Protein 6W2W (pdb70)

Sequence (224 aa):
SEEVNERVKQLAEKAKEATDKEEVIEIVKELAELAKQSTDPNVVAEIVYQLAEVAEHSTDPELIKEILQEALRLAEEQGDEELAEAARLALKAARLLEEARQLLSKDPENEAAKECLKAVRAALEAALLALLLLAKHPGSQAAQDAVQLATAALRAVEAACQLAKQYPNSDIAKKCIKAASEAAEEASKAAEEAQRHPDSQKARDEIKEASQKAEEVKERCERA

Foldseek 3Di:
DVVLVVVLVVLLVVLVVDDDLVSNLVSLVVLLVSCVVDLPLLSLLSSLLSLLVSLLSDDDLVSSLSSLVSSLVSCVVNVPPQLNLLSVLLSVLSVVLVVLVVLCVVPVVFVLSVLLNLLSVLLSLLSSLLSNQCSVPVPFPLSSLSNVLSVLLVLLSVLLVVCSNVPGPDPLSSVLSVLSSVLSNQSSVLSNCCSVPVPDVVSVVSSVVSNVSSNVSSVSSVVD

Structure (mmCIF, N/CA/C/O backbone):
data_6W2W
#
_entry.id   6W2W
#
_cell.length_a   49.091
_cell.length_b   49.675
_cell.length_c   92.034
_cell.angle_alpha   90.000
_cell.angle_beta   90.000
_cell.angle_gamma   90.000
#
_symmetry.space_group_name_H-M   'P 21 21 21'
#
loop_
_entity.id
_entity.type
_entity.pdbx_description
1 polymer 'Junction 24 DHR14-DHR18'
2 water water
#
loop_
_atom_site.group_PDB
_atom_site.id
_atom_site.type_symbol
_atom_site.label_atom_id
_atom_site.label_alt_id
_atom_site.label_comp_id
_atom_site.label_asym_id
_atom_site.label_entity_id
_atom_site.label_seq_id
_atom_site.pdbx_PDB_ins_code
_atom_site.Cartn_x
_atom_site.Cartn_y
_atom_site.Cartn_z
_atom_site.occupancy
_atom_site.B_iso_or_equiv
_atom_site.auth_seq_id
_atom_site.auth_comp_id
_atom_site.auth_asym_id
_atom_site.auth_atom_id
_atom_site.pdbx_PDB_model_num
ATOM 1 N N . SER A 1 4 ? -25.704 -33.421 4.018 1.00 96.39 4 SER A N 1
ATOM 2 C CA . SER A 1 4 ? -26.105 -32.039 4.258 1.00 96.93 4 SER A CA 1
ATOM 3 C C . SER A 1 4 ? -25.857 -31.645 5.711 1.00 101.54 4 SER A C 1
ATOM 4 O O . SER A 1 4 ? -24.859 -30.995 6.023 1.00 103.10 4 SER A O 1
ATOM 11 N N . GLU A 1 5 ? -26.776 -32.037 6.598 1.00 103.80 5 GLU A N 1
ATOM 12 C CA . GLU A 1 5 ? -26.602 -31.753 8.018 1.00 102.79 5 GLU A CA 1
ATOM 13 C C . GLU A 1 5 ? -25.260 -32.255 8.528 1.00 98.69 5 GLU A C 1
ATOM 14 O O . GLU A 1 5 ? -24.658 -31.633 9.411 1.00 97.83 5 GLU A O 1
ATOM 18 N N . GLU A 1 6 ? -24.770 -33.371 7.983 1.00 94.53 6 GLU A N 1
ATOM 19 C CA . GLU A 1 6 ? -23.447 -33.852 8.363 1.00 89.94 6 GLU A CA 1
ATOM 20 C C . GLU A 1 6 ? -22.372 -32.816 8.064 1.00 84.06 6 GLU A C 1
ATOM 21 O O . GLU A 1 6 ? -21.314 -32.820 8.703 1.00 82.54 6 GLU A O 1
ATOM 25 N N . VAL A 1 7 ? -22.616 -31.927 7.101 1.00 82.15 7 VAL A N 1
ATOM 26 C CA . VAL A 1 7 ? -21.656 -30.874 6.787 1.00 76.57 7 VAL A CA 1
ATOM 27 C C . VAL A 1 7 ? -21.831 -29.690 7.732 1.00 72.64 7 VAL A C 1
ATOM 28 O O . VAL A 1 7 ? -20.878 -29.256 8.389 1.00 68.07 7 VAL A O 1
ATOM 41 N N . ASN A 1 8 ? -23.051 -29.151 7.813 1.00 75.03 8 ASN A N 1
ATOM 42 C CA . ASN A 1 8 ? -23.307 -28.014 8.692 1.00 77.80 8 ASN A CA 1
ATOM 43 C C . ASN A 1 8 ? -22.863 -28.312 10.119 1.00 80.74 8 ASN A C 1
ATOM 44 O O . ASN A 1 8 ? -22.264 -27.459 10.784 1.00 80.21 8 ASN A O 1
ATOM 48 N N . GLU A 1 9 ? -23.151 -29.521 10.607 1.00 82.22 9 GLU A N 1
ATOM 49 C CA . GLU A 1 9 ? -22.706 -29.907 11.941 1.00 81.56 9 GLU A CA 1
ATOM 50 C C . GLU A 1 9 ? -21.185 -29.922 12.028 1.00 74.45 9 GLU A C 1
ATOM 51 O O . GLU A 1 9 ? -20.608 -29.497 13.036 1.00 77.02 9 GLU A O 1
ATOM 55 N N . ARG A 1 10 ? -20.517 -30.402 10.978 1.00 63.03 10 ARG A N 1
ATOM 56 C CA . ARG A 1 10 ? -19.064 -30.515 11.021 1.00 59.86 10 ARG A CA 1
ATOM 57 C C . ARG A 1 10 ? -18.403 -29.142 11.032 1.00 57.28 10 ARG A C 1
ATOM 58 O O . ARG A 1 10 ? -17.372 -28.951 11.688 1.00 55.40 10 ARG A O 1
ATOM 79 N N . VAL A 1 11 ? -18.977 -28.175 10.313 1.00 56.97 11 VAL A N 1
ATOM 80 C CA . VAL A 1 11 ? -18.430 -26.820 10.322 1.00 55.26 11 VAL A CA 1
ATOM 81 C C . VAL A 1 11 ? -18.421 -26.270 11.743 1.00 53.98 11 VAL A C 1
ATOM 82 O O . VAL A 1 11 ? -17.443 -25.657 12.187 1.00 47.65 11 VAL A O 1
ATOM 95 N N . LYS A 1 12 ? -19.515 -26.481 12.476 1.00 56.24 12 LYS A N 1
ATOM 96 C CA . LYS A 1 12 ? -19.588 -26.002 13.851 1.00 62.43 12 LYS A CA 1
ATOM 97 C C . LYS A 1 12 ? -18.560 -26.700 14.731 1.00 63.56 12 LYS A C 1
ATOM 98 O O . LYS A 1 12 ? -17.997 -26.088 15.645 1.00 65.46 12 LYS A O 1
ATOM 102 N N . GLN A 1 13 ? -18.297 -27.980 14.466 1.00 66.52 13 GLN A N 1
ATOM 103 C CA . GLN A 1 13 ? -17.376 -28.740 15.306 1.00 69.30 13 GLN A CA 1
ATOM 104 C C . GLN A 1 13 ? -15.933 -28.308 15.073 1.00 65.73 13 GLN A C 1
ATOM 105 O O . GLN A 1 13 ? -15.211 -27.986 16.024 1.00 64.81 13 GLN A O 1
ATOM 119 N N . LEU A 1 14 ? -15.492 -28.301 13.813 1.00 60.44 14 LEU A N 1
ATOM 120 C CA . LEU A 1 14 ? -14.119 -27.903 13.516 1.00 56.32 14 LEU A CA 1
ATOM 121 C C . LEU A 1 14 ? -13.845 -26.481 13.988 1.00 51.58 14 LEU A C 1
ATOM 122 O O . LEU A 1 14 ? -12.760 -26.187 14.503 1.00 49.47 14 LEU A O 1
ATOM 138 N N . ALA A 1 15 ? -14.820 -25.584 13.824 1.00 48.95 15 ALA A N 1
ATOM 139 C CA . ALA A 1 15 ? -14.661 -24.218 14.314 1.00 47.66 15 ALA A CA 1
ATOM 140 C C . ALA A 1 15 ? -14.343 -24.209 15.804 1.00 48.26 15 ALA A C 1
ATOM 141 O O . ALA A 1 15 ? -13.428 -23.509 16.251 1.00 49.04 15 ALA A O 1
ATOM 148 N N . GLU A 1 16 ? -15.094 -24.981 16.591 1.00 47.46 16 GLU A N 1
ATOM 149 C CA . GLU A 1 16 ? -14.814 -25.072 18.019 1.00 51.44 16 GLU A CA 1
ATOM 150 C C . GLU A 1 16 ? -13.434 -25.663 18.268 1.00 50.63 16 GLU A C 1
ATOM 151 O O . GLU A 1 16 ? -12.695 -25.190 19.139 1.00 50.58 16 GLU A O 1
ATOM 155 N N . LYS A 1 17 ? -13.062 -26.692 17.503 1.00 52.53 17 LYS A N 1
ATOM 156 C CA . LYS A 1 17 ? -11.735 -27.280 17.648 1.00 54.99 17 LYS A CA 1
ATOM 157 C C . LYS A 1 17 ? -10.645 -26.237 17.439 1.00 58.26 17 LYS A C 1
ATOM 158 O O . LYS A 1 17 ? -9.674 -26.181 18.202 1.00 57.14 17 LYS A O 1
ATOM 167 N N . ALA A 1 18 ? -10.790 -25.397 16.410 1.00 61.47 18 ALA A N 1
ATOM 168 C CA . ALA A 1 18 ? -9.781 -24.378 16.143 1.00 61.13 18 ALA A CA 1
ATOM 169 C C . ALA A 1 18 ? -9.679 -23.391 17.299 1.00 58.89 18 ALA A C 1
ATOM 170 O O . ALA A 1 18 ? -8.575 -23.002 17.698 1.00 59.78 18 ALA A O 1
ATOM 177 N N . LYS A 1 19 ? -10.820 -22.975 17.851 1.00 57.10 19 LYS A N 1
ATOM 178 C CA . LYS A 1 19 ? -10.809 -22.048 18.974 1.00 59.90 19 LYS A CA 1
ATOM 179 C C . LYS A 1 19 ? -10.248 -22.689 20.235 1.00 59.96 19 LYS A C 1
ATOM 180 O O . LYS A 1 19 ? -9.790 -21.971 21.131 1.00 56.75 19 LYS A O 1
ATOM 199 N N . GLU A 1 20 ? -10.270 -24.017 20.322 1.00 54.48 20 GLU A N 1
ATOM 200 C CA . GLU A 1 20 ? -9.697 -24.733 21.453 1.00 55.84 20 GLU A CA 1
ATOM 201 C C . GLU A 1 20 ? -8.254 -25.160 21.219 1.00 53.70 20 GLU A C 1
ATOM 202 O O . GLU A 1 20 ? -7.594 -25.603 22.166 1.00 54.21 20 GLU A O 1
ATOM 214 N N . ALA A 1 21 ? -7.750 -25.038 19.992 1.00 54.71 21 ALA A N 1
ATOM 215 C CA . ALA A 1 21 ? -6.398 -25.482 19.686 1.00 57.44 21 ALA A CA 1
ATOM 216 C C . ALA A 1 21 ? -5.384 -24.761 20.568 1.00 60.10 21 ALA A C 1
ATOM 217 O O . ALA A 1 21 ? -5.604 -23.633 21.018 1.00 58.92 21 ALA A O 1
ATOM 224 N N . THR A 1 22 ? -4.254 -25.429 20.811 1.00 61.87 22 THR A N 1
ATOM 225 C CA . THR A 1 22 ? -3.260 -24.951 21.760 1.00 67.85 22 THR A CA 1
ATOM 226 C C . THR A 1 22 ? -1.960 -24.492 21.115 1.00 71.06 22 THR A C 1
ATOM 227 O O . THR A 1 22 ? -1.123 -23.906 21.810 1.00 74.96 22 THR A O 1
ATOM 238 N N . ASP A 1 23 ? -1.760 -24.740 19.822 1.00 68.02 23 ASP A N 1
ATOM 239 C CA . ASP A 1 23 ? -0.571 -24.272 19.125 1.00 67.88 23 ASP A CA 1
ATOM 240 C C . ASP A 1 23 ? -0.966 -23.717 17.765 1.00 60.07 23 ASP A C 1
ATOM 241 O O . ASP A 1 23 ? -1.946 -24.156 17.157 1.00 52.19 23 ASP A O 1
ATOM 250 N N . LYS A 1 24 ? -0.182 -22.743 17.295 1.00 56.19 24 LYS A N 1
ATOM 251 C CA . LYS A 1 24 ? -0.453 -22.119 16.005 1.00 58.20 24 LYS A CA 1
ATOM 252 C C . LYS A 1 24 ? -0.598 -23.162 14.903 1.00 58.41 24 LYS A C 1
ATOM 253 O O . LYS A 1 24 ? -1.460 -23.035 14.026 1.00 51.53 24 LYS A O 1
ATOM 263 N N . GLU A 1 25 ? 0.234 -24.206 14.936 1.00 65.91 25 GLU A N 1
ATOM 264 C CA . GLU A 1 25 ? 0.205 -25.214 13.880 1.00 67.24 25 GLU A CA 1
ATOM 265 C C . GLU A 1 25 ? -1.092 -26.013 13.891 1.00 66.16 25 GLU A C 1
ATOM 266 O O . GLU A 1 25 ? -1.567 -26.433 12.829 1.00 66.29 25 GLU A O 1
ATOM 275 N N . GLU A 1 26 ? -1.679 -26.240 15.068 1.00 66.84 26 GLU A N 1
ATOM 276 C CA . GLU A 1 26 ? -2.944 -26.968 15.125 1.00 64.05 26 GLU A CA 1
ATOM 277 C C . GLU A 1 26 ? -4.095 -26.102 14.627 1.00 59.98 26 GLU A C 1
ATOM 278 O O . GLU A 1 26 ? -4.978 -26.588 13.909 1.00 56.41 26 GLU A O 1
ATOM 290 N N . VAL A 1 27 ? -4.110 -24.821 15.005 1.00 57.05 27 VAL A N 1
ATOM 291 C CA . VAL A 1 27 ? -5.129 -23.903 14.497 1.00 54.40 27 VAL A CA 1
ATOM 292 C C . VAL A 1 27 ? -5.169 -23.954 12.975 1.00 52.49 27 VAL A C 1
ATOM 293 O O . VAL A 1 27 ? -6.231 -24.126 12.365 1.00 50.59 27 VAL A O 1
ATOM 306 N N . ILE A 1 28 ? -4.005 -23.804 12.339 1.00 51.07 28 ILE A N 1
ATOM 307 C CA . ILE A 1 28 ? -3.964 -23.725 10.883 1.00 54.02 28 ILE A CA 1
ATOM 308 C C . ILE A 1 28 ? -4.379 -25.052 10.255 1.00 51.55 28 ILE A C 1
ATOM 309 O O . ILE A 1 28 ? -5.016 -25.070 9.194 1.00 46.60 28 ILE A O 1
ATOM 325 N N . GLU A 1 29 ? -4.039 -26.179 10.886 1.00 55.37 29 GLU A N 1
ATOM 326 C CA . GLU A 1 29 ? -4.473 -27.471 10.362 1.00 58.31 29 GLU A CA 1
ATOM 327 C C . GLU A 1 29 ? -5.992 -27.590 10.391 1.00 54.74 29 GLU A C 1
ATOM 328 O O . GLU A 1 29 ? -6.606 -28.052 9.422 1.00 54.44 29 GLU A O 1
ATOM 340 N N . ILE A 1 30 ? -6.614 -27.185 11.499 1.00 56.06 30 ILE A N 1
ATOM 341 C CA . ILE A 1 30 ? -8.071 -27.201 11.582 1.00 56.92 30 ILE A CA 1
ATOM 342 C C . ILE A 1 30 ? -8.663 -26.217 10.583 1.00 55.88 30 ILE A C 1
ATOM 343 O O . ILE A 1 30 ? -9.658 -26.513 9.910 1.00 57.77 30 ILE A O 1
ATOM 359 N N . VAL A 1 31 ? -8.068 -25.026 10.480 1.00 50.65 31 VAL A N 1
ATOM 360 C CA . VAL A 1 31 ? -8.521 -24.042 9.500 1.00 44.15 31 VAL A CA 1
ATOM 361 C C . VAL A 1 31 ? -8.528 -24.653 8.104 1.00 42.56 31 VAL A C 1
ATOM 362 O O . VAL A 1 31 ? -9.508 -24.532 7.359 1.00 41.79 31 VAL A O 1
ATOM 375 N N . LYS A 1 32 ? -7.436 -25.326 7.732 1.00 46.20 32 LYS A N 1
ATOM 376 C CA . LYS A 1 32 ? -7.372 -25.973 6.427 1.00 51.47 32 LYS A CA 1
ATOM 377 C C . LYS A 1 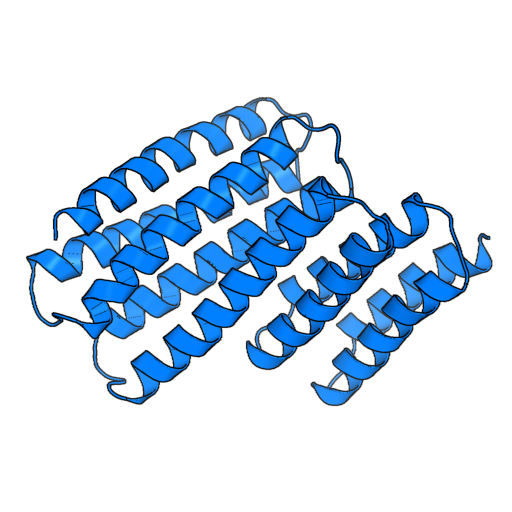32 ? -8.393 -27.096 6.295 1.00 51.87 32 LYS A C 1
ATOM 378 O O . LYS A 1 32 ? -8.789 -27.428 5.173 1.00 51.60 32 LYS A O 1
ATOM 391 N N . GLU A 1 33 ? -8.827 -27.687 7.410 1.00 52.96 33 GLU A N 1
ATOM 392 C CA . GLU A 1 33 ? -9.888 -28.686 7.359 1.00 55.15 33 GLU A CA 1
ATOM 393 C C . GLU A 1 33 ? -11.252 -28.032 7.171 1.00 56.09 33 GLU A C 1
ATOM 394 O O . GLU A 1 33 ? -12.120 -28.584 6.485 1.00 56.75 33 GLU A O 1
ATOM 406 N N . LEU A 1 34 ? -11.462 -26.861 7.777 1.00 54.42 34 LEU A N 1
ATOM 407 C CA . LEU A 1 34 ? -12.679 -26.099 7.515 1.00 53.59 34 LEU A CA 1
ATOM 408 C C . LEU A 1 34 ? -12.785 -25.743 6.038 1.00 52.02 34 LEU A C 1
ATOM 409 O O . LEU A 1 34 ? -13.821 -25.969 5.403 1.00 51.52 34 LEU A O 1
ATOM 425 N N . ALA A 1 35 ? -11.714 -25.178 5.474 1.00 50.89 35 ALA A N 1
ATOM 426 C CA . ALA A 1 35 ? -11.722 -24.820 4.060 1.00 51.80 35 ALA A CA 1
ATOM 427 C C . ALA A 1 35 ? -12.018 -26.031 3.185 1.00 47.67 35 ALA A C 1
ATOM 428 O O . ALA A 1 35 ? -12.808 -25.944 2.239 1.00 51.64 35 ALA A O 1
ATOM 435 N N . GLU A 1 36 ? -11.399 -27.174 3.491 1.00 48.04 36 GLU A N 1
ATOM 436 C CA . GLU A 1 36 ? -11.600 -28.367 2.676 1.00 49.78 36 GLU A CA 1
ATOM 437 C C . GLU A 1 36 ? -13.059 -28.804 2.665 1.00 49.75 36 GLU A C 1
ATOM 438 O O . GLU A 1 36 ? -13.525 -29.375 1.673 1.00 52.03 36 GLU A O 1
ATOM 447 N N . LEU A 1 37 ? -13.796 -28.554 3.751 1.00 48.18 37 LEU A N 1
ATOM 448 C CA . LEU A 1 37 ? -15.215 -28.891 3.760 1.00 48.88 37 LEU A CA 1
ATOM 449 C C . LEU A 1 37 ? -15.960 -28.184 2.637 1.00 44.74 37 LEU A C 1
ATOM 450 O O . LEU A 1 37 ? -16.978 -28.692 2.155 1.00 42.55 37 LEU A O 1
ATOM 466 N N . ALA A 1 38 ? -15.474 -27.016 2.209 1.00 51.54 38 ALA A N 1
ATOM 467 C CA . ALA A 1 38 ? -16.066 -26.349 1.055 1.00 61.58 38 ALA A CA 1
ATOM 468 C C . ALA A 1 38 ? -16.095 -27.274 -0.154 1.00 65.74 38 ALA A C 1
ATOM 469 O O . ALA A 1 38 ? -17.036 -27.237 -0.954 1.00 68.49 38 ALA A O 1
ATOM 476 N N . LYS A 1 39 ? -15.073 -28.121 -0.297 1.00 62.22 39 LYS A N 1
ATOM 477 C CA . LYS A 1 39 ? -15.027 -29.047 -1.423 1.00 64.32 39 LYS A CA 1
ATOM 478 C C . LYS A 1 39 ? -16.224 -29.990 -1.414 1.00 71.66 39 LYS A C 1
ATOM 479 O O . LYS A 1 39 ? -16.760 -30.333 -2.474 1.00 71.25 39 LYS A O 1
ATOM 483 N N . GLN A 1 40 ? -16.657 -30.422 -0.230 1.00 83.20 40 GLN A N 1
ATOM 484 C CA . GLN A 1 40 ? -17.783 -31.350 -0.113 1.00 89.65 40 GLN A CA 1
ATOM 485 C C . GLN A 1 40 ? -19.133 -30.712 -0.434 1.00 89.66 40 GLN A C 1
ATOM 486 O O . GLN A 1 40 ? -20.143 -31.410 -0.268 1.00 95.73 40 GLN A O 1
ATOM 500 N N . SER A 1 41 ? -19.235 -29.460 -0.878 1.00 80.58 41 SER A N 1
ATOM 501 C CA . SER A 1 41 ? -20.542 -28.862 -1.106 1.00 72.07 41 SER A CA 1
ATOM 502 C C . SER A 1 41 ? -20.422 -27.710 -2.092 1.00 62.65 41 SER A C 1
ATOM 503 O O . SER A 1 41 ? -19.380 -27.056 -2.186 1.00 61.14 41 SER A O 1
ATOM 511 N N . THR A 1 42 ? -21.510 -27.478 -2.826 1.00 57.56 42 THR A N 1
ATOM 512 C CA . THR A 1 42 ? -21.670 -26.299 -3.665 1.00 54.57 42 THR A CA 1
ATOM 513 C C . THR A 1 42 ? -22.720 -25.346 -3.107 1.00 51.16 42 THR A C 1
ATOM 514 O O . THR A 1 42 ? -23.047 -24.347 -3.755 1.00 53.34 42 THR A O 1
ATOM 525 N N . ASP A 1 43 ? -23.255 -25.634 -1.927 1.00 54.38 43 ASP A N 1
ATOM 526 C CA . ASP A 1 43 ? -24.262 -24.775 -1.313 1.00 54.23 43 ASP A CA 1
ATOM 527 C C . ASP A 1 43 ? -23.643 -23.424 -0.975 1.00 51.51 43 ASP A C 1
ATOM 528 O O . ASP A 1 43 ? -22.711 -23.368 -0.162 1.00 48.89 43 ASP A O 1
ATOM 537 N N . PRO A 1 44 ? -24.109 -22.321 -1.568 1.00 48.90 44 PRO A N 1
ATOM 538 C CA . PRO A 1 44 ? -23.500 -21.018 -1.257 1.00 46.67 44 PRO A CA 1
ATOM 539 C C . PRO A 1 44 ? -23.498 -20.680 0.222 1.00 45.05 44 PRO A C 1
ATOM 540 O O . PRO A 1 44 ? -22.596 -19.971 0.681 1.00 43.68 44 PRO A O 1
ATOM 551 N N . ASN A 1 45 ? -24.480 -21.166 0.986 1.00 46.45 45 ASN A N 1
ATOM 552 C CA . ASN A 1 45 ? -24.566 -20.805 2.397 1.00 48.97 45 ASN A CA 1
ATOM 553 C C . ASN A 1 45 ? -23.526 -21.538 3.235 1.00 50.42 45 ASN A C 1
ATOM 554 O O . ASN A 1 45 ? -23.030 -20.983 4.222 1.00 48.61 45 ASN A O 1
ATOM 565 N N . VAL A 1 46 ? -23.184 -22.775 2.868 1.00 51.95 46 VAL A N 1
ATOM 566 C CA . VAL A 1 46 ? -22.171 -23.511 3.619 1.00 49.11 46 VAL A CA 1
ATOM 567 C C . VAL A 1 46 ? -20.820 -22.817 3.505 1.00 46.89 46 VAL A C 1
ATOM 568 O O . VAL A 1 46 ? -20.076 -22.714 4.488 1.00 48.38 46 VAL A O 1
ATOM 581 N N . VAL A 1 47 ? -20.476 -22.330 2.311 1.00 48.52 47 VAL A N 1
ATOM 582 C CA . VAL A 1 47 ? -19.215 -21.614 2.145 1.00 47.46 47 VAL A CA 1
ATOM 583 C C . VAL A 1 47 ? -19.253 -20.292 2.901 1.00 45.44 47 VAL A C 1
ATOM 584 O O . VAL A 1 47 ? -18.270 -19.900 3.541 1.00 46.92 47 VAL A O 1
ATOM 597 N N . ALA A 1 48 ? -20.379 -19.579 2.831 1.00 41.34 48 ALA A N 1
ATOM 598 C CA . ALA A 1 48 ? -20.521 -18.345 3.596 1.00 42.70 48 ALA A CA 1
ATOM 599 C C . ALA A 1 48 ? -20.336 -18.601 5.087 1.00 44.06 48 ALA A C 1
ATOM 600 O O . ALA A 1 48 ? -19.677 -17.820 5.784 1.00 42.70 48 ALA A O 1
ATOM 607 N N . GLU A 1 49 ? -20.911 -19.694 5.596 1.00 44.50 49 GLU A N 1
ATOM 608 C CA . GLU A 1 49 ? -20.745 -20.033 7.005 1.00 50.69 49 GLU A CA 1
ATOM 609 C C . GLU A 1 49 ? -19.294 -20.371 7.326 1.00 50.98 49 GLU A C 1
ATOM 610 O O . GLU A 1 49 ? -18.777 -19.975 8.377 1.00 45.62 49 GLU A O 1
ATOM 622 N N . ILE A 1 50 ? -18.622 -21.108 6.438 1.00 43.50 50 ILE A N 1
ATOM 623 C CA . ILE A 1 50 ? -17.224 -21.460 6.675 1.00 42.43 50 ILE A CA 1
ATOM 624 C C . ILE A 1 50 ? -16.363 -20.202 6.708 1.00 43.85 50 ILE A C 1
ATOM 625 O O . ILE A 1 50 ? -15.527 -20.024 7.602 1.00 45.37 50 ILE A O 1
ATOM 641 N N . VAL A 1 51 ? -16.556 -19.307 5.735 1.00 39.75 51 VAL A N 1
ATOM 642 C CA . VAL A 1 51 ? -15.842 -18.031 5.749 1.00 41.33 51 VAL A CA 1
ATOM 643 C C . VAL A 1 51 ? -16.130 -17.280 7.043 1.00 40.77 51 VAL A C 1
ATOM 644 O O . VAL A 1 51 ? -15.231 -16.672 7.639 1.00 43.92 51 VAL A O 1
ATOM 657 N N . TYR A 1 52 ? -17.385 -17.306 7.498 1.00 40.22 52 TYR A N 1
ATOM 658 C CA . TYR A 1 52 ? -17.731 -16.641 8.751 1.00 45.78 52 TYR A CA 1
ATOM 659 C C . TYR A 1 52 ? -16.944 -17.222 9.919 1.00 45.51 52 TYR A C 1
ATOM 660 O O . TYR A 1 52 ? -16.440 -16.478 10.768 1.00 44.40 52 TYR A O 1
ATOM 678 N N . GLN A 1 53 ? -16.827 -18.549 9.981 1.00 51.24 53 GLN A N 1
ATOM 679 C CA . GLN A 1 53 ? -16.083 -19.170 11.072 1.00 52.77 53 GLN A CA 1
ATOM 680 C C . GLN A 1 53 ? -14.596 -18.852 10.974 1.00 4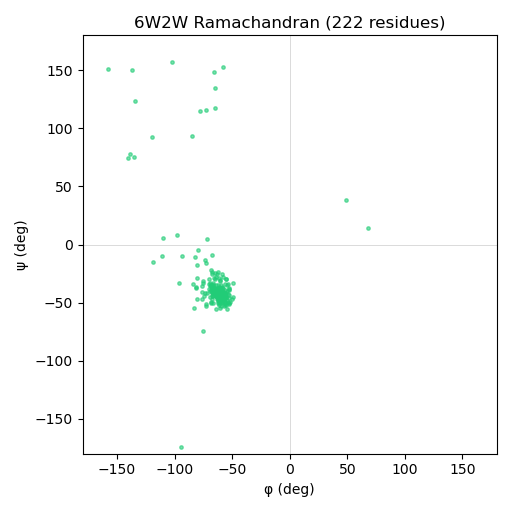9.81 53 GLN A C 1
ATOM 681 O O . GLN A 1 53 ? -13.934 -18.640 11.997 1.00 46.81 53 GLN A O 1
ATOM 695 N N . LEU A 1 54 ? -14.052 -18.808 9.755 1.00 46.08 54 LEU A N 1
ATOM 696 C CA . LEU A 1 54 ? -12.652 -18.437 9.586 1.00 41.36 54 LEU A CA 1
ATOM 697 C C . LEU A 1 54 ? -12.397 -17.032 10.114 1.00 40.60 54 LEU A C 1
ATOM 698 O O . LEU A 1 54 ? -11.408 -16.788 10.814 1.00 44.30 54 LEU A O 1
ATOM 714 N N . ALA A 1 55 ? -13.281 -16.089 9.783 1.00 40.32 55 ALA A N 1
ATOM 715 C CA . ALA A 1 55 ? -13.145 -14.733 10.300 1.00 41.31 55 ALA A CA 1
ATOM 716 C C . ALA A 1 55 ? -13.162 -14.724 11.823 1.00 44.69 55 ALA A C 1
ATOM 717 O O . ALA A 1 55 ? -12.438 -13.945 12.455 1.00 45.19 55 ALA A O 1
ATOM 724 N N . GLU A 1 56 ? -13.979 -15.586 12.432 1.00 45.37 56 GLU A N 1
ATOM 725 C CA . GLU A 1 56 ? -14.048 -15.628 13.889 1.00 50.09 56 GLU A CA 1
ATOM 726 C C . GLU A 1 56 ? -12.790 -16.249 14.485 1.00 48.40 56 GLU A C 1
ATOM 727 O O . GLU A 1 56 ? -12.270 -15.757 15.492 1.00 50.84 56 GLU A O 1
ATOM 739 N N . VAL A 1 57 ? -12.279 -17.326 13.880 1.00 46.06 57 VAL A N 1
ATOM 740 C CA . VAL A 1 57 ? -11.007 -17.881 14.337 1.00 46.98 57 VAL A CA 1
ATOM 741 C C . VAL A 1 57 ? -9.918 -16.821 14.254 1.00 46.40 57 VAL A C 1
ATOM 742 O O . VAL A 1 57 ? -9.075 -16.701 15.152 1.00 48.19 57 VAL A O 1
ATOM 755 N N . ALA A 1 58 ? -9.922 -16.028 13.179 1.00 44.47 58 ALA A N 1
ATOM 756 C CA . ALA A 1 58 ? -8.924 -14.975 13.031 1.00 44.58 58 ALA A CA 1
ATOM 757 C C . ALA A 1 58 ? -9.116 -13.879 14.071 1.00 46.38 58 ALA A C 1
ATOM 758 O O . ALA A 1 58 ? -8.140 -13.371 14.634 1.00 48.45 58 ALA A O 1
ATOM 765 N N . GLU A 1 59 ? -10.368 -13.504 14.342 1.00 47.08 59 GLU A N 1
ATOM 766 C CA . GLU A 1 59 ? -10.647 -12.416 15.272 1.00 52.33 59 GLU A CA 1
ATOM 767 C C . GLU A 1 59 ? -10.272 -12.767 16.707 1.00 56.70 59 GLU A C 1
ATOM 768 O O . GLU A 1 59 ? -10.027 -11.859 17.508 1.00 60.60 59 GLU A O 1
ATOM 780 N N . HIS A 1 60 ? -10.224 -14.054 17.050 1.00 56.75 60 HIS A N 1
ATOM 781 C CA . HIS A 1 60 ? -9.835 -14.493 18.383 1.00 63.57 60 HIS A CA 1
ATOM 782 C C . HIS A 1 60 ? -8.371 -14.904 18.456 1.00 61.61 60 HIS A C 1
ATOM 783 O O . HIS A 1 60 ? -7.940 -15.450 19.477 1.00 63.70 60 HIS A O 1
ATOM 797 N N . SER A 1 61 ? -7.604 -14.662 17.399 1.00 56.34 61 SER A N 1
ATOM 798 C CA . SER A 1 61 ? -6.171 -14.908 17.383 1.00 54.24 61 SER A CA 1
ATOM 799 C C . SER A 1 61 ? -5.413 -13.596 17.554 1.00 55.27 61 SER A C 1
ATOM 800 O O . SER A 1 61 ? -5.931 -12.510 17.281 1.00 54.70 61 SER A O 1
ATOM 808 N N . THR A 1 62 ? -4.168 -13.712 18.021 1.00 57.86 62 THR A N 1
ATOM 809 C CA . THR A 1 62 ? -3.293 -12.563 18.202 1.00 57.70 62 THR A CA 1
ATOM 810 C C . THR A 1 62 ? -2.024 -12.612 17.365 1.00 61.14 62 THR A C 1
ATOM 811 O O . THR A 1 62 ? -1.357 -11.579 17.236 1.00 64.44 62 THR A O 1
ATOM 822 N N . ASP A 1 63 ? -1.669 -13.766 16.801 1.00 58.22 63 ASP A N 1
ATOM 823 C CA . ASP A 1 63 ? -0.473 -13.886 15.978 1.00 58.86 63 ASP A CA 1
ATOM 824 C C . ASP A 1 63 ? -0.734 -13.312 14.589 1.00 58.47 63 ASP A C 1
ATOM 825 O O . ASP A 1 63 ? -1.568 -13.847 13.848 1.00 53.70 63 ASP A O 1
ATOM 834 N N . PRO A 1 64 ? -0.053 -12.226 14.199 1.00 54.20 64 PRO A N 1
ATOM 835 C CA . PRO A 1 64 ? -0.313 -11.651 12.867 1.00 55.41 64 PRO A CA 1
ATOM 836 C C . PRO A 1 64 ? -0.131 -12.643 11.731 1.00 51.82 64 PRO A C 1
ATOM 837 O O . PRO A 1 64 ? -0.943 -12.664 10.798 1.00 50.70 64 PRO A O 1
ATOM 848 N N . GLU A 1 65 ? 0.918 -13.466 11.776 1.00 50.00 65 GLU A N 1
ATOM 849 C CA . GLU A 1 65 ? 1.152 -14.427 10.703 1.00 50.29 65 GLU A CA 1
ATOM 850 C C . GLU A 1 65 ? -0.002 -15.417 10.598 1.00 47.31 65 GLU A C 1
ATOM 851 O O . GLU A 1 65 ? -0.509 -15.685 9.503 1.00 47.42 65 GLU A O 1
ATOM 863 N N . LEU A 1 66 ? -0.436 -15.967 11.734 1.00 45.76 66 LEU A N 1
ATOM 864 C CA . LEU A 1 66 ? -1.572 -16.882 11.732 1.00 43.27 66 LEU A CA 1
ATOM 865 C C . LEU A 1 66 ? -2.817 -16.206 11.173 1.00 44.10 66 LEU A C 1
ATOM 866 O O . LEU A 1 66 ? -3.499 -16.753 10.299 1.00 45.44 66 LEU A O 1
ATOM 882 N N . ILE A 1 67 ? -3.134 -15.010 11.675 1.00 46.81 67 ILE A N 1
ATOM 883 C CA . ILE A 1 67 ? -4.309 -14.279 11.203 1.00 39.72 67 ILE A CA 1
ATOM 884 C C . ILE A 1 67 ? -4.273 -14.149 9.685 1.00 36.94 67 ILE A C 1
ATOM 885 O O . ILE A 1 67 ? -5.250 -14.457 8.991 1.00 35.31 67 ILE A O 1
ATOM 901 N N . LYS A 1 68 ? -3.139 -13.697 9.147 1.00 43.97 68 LYS A N 1
ATOM 902 C CA . LYS A 1 68 ? -3.013 -13.548 7.701 1.00 48.17 68 LYS A CA 1
ATOM 903 C C . LYS A 1 68 ? -3.266 -14.867 6.983 1.00 43.55 68 LYS A C 1
ATOM 904 O O . LYS A 1 68 ? -3.979 -14.906 5.974 1.00 40.95 68 LYS A O 1
ATOM 923 N N . GLU A 1 69 ? -2.688 -15.961 7.484 1.00 42.71 69 GLU A N 1
ATOM 924 C CA . GLU A 1 69 ? -2.892 -17.258 6.846 1.00 42.48 69 GLU A CA 1
ATOM 925 C C . GLU A 1 69 ? -4.361 -17.662 6.876 1.00 40.95 69 GLU A C 1
ATOM 926 O O . GLU A 1 69 ? -4.889 -18.181 5.886 1.00 38.42 69 GLU A O 1
ATOM 938 N N . ILE A 1 70 ? -5.039 -17.431 8.004 1.00 39.21 70 ILE A N 1
ATOM 939 C CA . ILE A 1 70 ? -6.469 -17.723 8.083 1.00 37.27 70 ILE A CA 1
ATOM 940 C C . ILE A 1 70 ? -7.231 -16.939 7.022 1.00 37.57 70 ILE A C 1
ATOM 941 O O . ILE A 1 70 ? -8.144 -17.466 6.373 1.00 37.35 70 ILE A O 1
ATOM 957 N N . LEU A 1 71 ? -6.877 -15.666 6.831 1.00 39.00 71 LEU A N 1
ATOM 958 C CA . LEU A 1 71 ? -7.639 -14.813 5.927 1.00 38.98 71 LEU A CA 1
ATOM 959 C C . LEU A 1 71 ? -7.353 -15.126 4.463 1.00 37.30 71 LEU A C 1
ATOM 960 O O . LEU A 1 71 ? -8.240 -14.961 3.619 1.00 38.00 71 LEU A O 1
ATOM 976 N N . GLN A 1 72 ? -6.138 -15.573 4.140 1.00 42.01 72 GLN A N 1
ATOM 977 C CA . GLN A 1 72 ? -5.869 -16.049 2.787 1.00 45.98 72 GLN A CA 1
ATOM 978 C C . GLN A 1 72 ? -6.791 -17.207 2.426 1.00 46.97 72 GLN A C 1
ATOM 979 O O . GLN A 1 72 ? -7.285 -17.289 1.295 1.00 47.60 72 GLN A O 1
ATOM 993 N N . GLU A 1 73 ? -7.041 -18.110 3.378 1.00 43.88 73 GLU A N 1
ATOM 994 C CA . GLU A 1 73 ? -8.001 -19.185 3.146 1.00 44.21 73 GLU A CA 1
ATOM 995 C C . GLU A 1 73 ? -9.394 -18.622 2.892 1.00 40.49 73 GLU A C 1
ATOM 996 O O . GLU A 1 73 ? -10.069 -19.009 1.931 1.00 39.90 73 GLU A O 1
ATOM 1008 N N . ALA A 1 74 ? -9.837 -17.697 3.750 1.00 32.75 74 ALA A N 1
ATOM 1009 C CA . ALA A 1 74 ? -11.170 -17.120 3.600 1.00 37.75 74 ALA A CA 1
ATOM 1010 C C . ALA A 1 74 ? -11.326 -16.432 2.249 1.00 34.77 74 ALA A C 1
ATOM 1011 O O . ALA A 1 74 ? -12.347 -16.602 1.574 1.00 38.78 74 ALA A O 1
ATOM 1018 N N . LEU A 1 75 ? -10.329 -15.644 1.841 1.00 38.93 75 LEU A N 1
ATOM 1019 C CA . LEU A 1 75 ? -10.382 -15.012 0.526 1.00 40.83 75 LEU A CA 1
ATOM 1020 C C . LEU A 1 75 ? -10.415 -16.060 -0.580 1.00 39.72 75 LEU A C 1
ATOM 1021 O O . LEU A 1 75 ? -11.199 -15.953 -1.529 1.00 45.21 75 LEU A O 1
ATOM 1037 N N . ARG A 1 76 ? -9.559 -17.080 -0.476 1.00 36.12 76 ARG A N 1
ATOM 1038 C CA . ARG A 1 76 ? -9.531 -18.136 -1.484 1.00 40.92 76 ARG A CA 1
ATOM 1039 C C . ARG A 1 76 ? -10.906 -18.761 -1.668 1.00 40.99 76 ARG A C 1
ATOM 1040 O O . ARG A 1 76 ? -11.312 -19.069 -2.793 1.00 41.76 76 ARG A O 1
ATOM 1047 N N . LEU A 1 77 ? -11.637 -18.964 -0.570 1.00 46.81 77 LEU A N 1
ATOM 1048 C CA . LEU A 1 77 ? -12.974 -19.542 -0.665 1.00 47.59 77 LEU A CA 1
ATOM 1049 C C . LEU A 1 77 ? -13.937 -18.579 -1.349 1.00 44.68 77 LEU A C 1
ATOM 1050 O O . LEU A 1 77 ? -14.662 -18.963 -2.274 1.00 43.43 77 LEU A O 1
ATOM 1066 N N . ALA A 1 78 ? -13.962 -17.320 -0.903 1.00 38.02 78 ALA A N 1
ATOM 1067 C CA . ALA A 1 78 ? -14.828 -16.327 -1.531 1.00 37.58 78 ALA A CA 1
ATOM 1068 C C . ALA A 1 78 ? -14.556 -16.235 -3.027 1.00 41.14 78 ALA A C 1
ATOM 1069 O O . ALA A 1 78 ? -15.487 -16.197 -3.840 1.00 44.72 78 ALA A O 1
ATOM 1076 N N . GLU A 1 79 ? -13.278 -16.201 -3.409 1.00 42.42 79 GLU A N 1
ATOM 1077 C CA . GLU A 1 79 ? -12.925 -16.116 -4.823 1.00 43.50 79 GLU A CA 1
ATOM 1078 C C . GLU A 1 79 ? -13.421 -17.335 -5.591 1.00 46.54 79 GLU A C 1
ATOM 1079 O O . GLU A 1 79 ? -13.945 -17.205 -6.704 1.00 48.10 79 GLU A O 1
ATOM 1091 N N . GLU A 1 80 ? -13.260 -18.531 -5.018 1.00 51.53 80 GLU A N 1
ATOM 1092 C CA . GLU A 1 80 ? -13.754 -19.735 -5.678 1.00 57.27 80 GLU A CA 1
ATOM 1093 C C . GLU A 1 80 ? -15.263 -19.681 -5.878 1.00 56.33 80 GLU A C 1
ATOM 1094 O O . GLU A 1 80 ? -15.781 -20.233 -6.855 1.00 59.47 80 GLU A O 1
ATOM 1103 N N . GLN A 1 81 ? -15.981 -19.018 -4.971 1.00 56.00 81 GLN A N 1
ATOM 1104 C CA . GLN A 1 81 ? -17.427 -18.884 -5.080 1.00 56.52 81 GLN A CA 1
ATOM 1105 C C . GLN A 1 81 ? -17.857 -17.904 -6.161 1.00 53.02 81 GLN A C 1
ATOM 1106 O O . GLN A 1 81 ? -19.039 -17.892 -6.518 1.00 55.50 81 GLN A O 1
ATOM 1120 N N . GLY A 1 82 ? -16.943 -17.095 -6.691 1.00 52.05 82 GLY A N 1
ATOM 1121 C CA . GLY A 1 82 ? -17.347 -15.990 -7.534 1.00 50.69 82 GLY A CA 1
ATOM 1122 C C . GLY A 1 82 ? -18.087 -14.898 -6.801 1.00 50.77 82 GLY A C 1
ATOM 1123 O O . GLY A 1 82 ? -18.709 -14.049 -7.446 1.00 49.71 82 GLY A O 1
ATOM 1127 N N . ASP A 1 83 ? -18.039 -14.892 -5.469 1.00 50.04 83 ASP A N 1
ATOM 1128 C CA . ASP A 1 83 ? -18.748 -13.902 -4.659 1.00 48.69 83 ASP A CA 1
ATOM 1129 C C . ASP A 1 83 ? -17.863 -12.669 -4.546 1.00 47.12 83 ASP A C 1
ATOM 1130 O O . ASP A 1 83 ? -17.005 -12.568 -3.669 1.00 45.25 83 ASP A O 1
ATOM 1139 N N . GLU A 1 84 ? -18.082 -11.713 -5.452 1.00 58.80 84 GLU A N 1
ATOM 1140 C CA . GLU A 1 84 ? -17.255 -10.512 -5.477 1.00 58.39 84 GLU A CA 1
ATOM 1141 C C . GLU A 1 84 ? -17.371 -9.731 -4.174 1.00 54.87 84 GLU A C 1
ATOM 1142 O O . GLU A 1 84 ? -16.381 -9.169 -3.690 1.00 51.91 84 GLU A O 1
ATOM 1146 N N . GLU A 1 85 ? -18.569 -9.685 -3.586 1.00 57.61 85 GLU A N 1
ATOM 1147 C CA . GLU A 1 85 ? -18.770 -8.886 -2.381 1.00 54.73 85 GLU A CA 1
ATOM 1148 C C . GLU A 1 85 ? -18.011 -9.476 -1.198 1.00 52.06 85 GLU A C 1
ATOM 1149 O O . GLU A 1 85 ? -17.274 -8.767 -0.502 1.00 45.78 85 GLU A O 1
ATOM 1161 N N . LEU A 1 86 ? -18.181 -10.775 -0.952 1.00 53.86 86 LEU A N 1
ATOM 1162 C CA . LEU A 1 86 ? -17.515 -11.400 0.185 1.00 50.09 86 LEU A CA 1
ATOM 1163 C C . LEU A 1 86 ? -16.004 -11.427 -0.009 1.00 49.71 86 LEU A C 1
ATOM 1164 O O . LEU A 1 86 ? -15.245 -11.287 0.958 1.00 47.54 86 LEU A O 1
ATOM 1180 N N . ALA A 1 87 ? -15.546 -11.607 -1.250 1.00 49.12 87 ALA A N 1
ATOM 1181 C CA . ALA A 1 87 ? -14.112 -11.614 -1.512 1.00 43.42 87 ALA A CA 1
ATOM 1182 C C . ALA A 1 87 ? -13.496 -10.247 -1.238 1.00 43.22 87 ALA A C 1
ATOM 1183 O O . ALA A 1 87 ? -12.372 -10.157 -0.732 1.00 40.54 87 ALA A O 1
ATOM 1190 N N . GLU A 1 88 ? -14.215 -9.171 -1.566 1.00 45.84 88 GLU A N 1
ATOM 1191 C CA . GLU A 1 88 ? -13.731 -7.833 -1.240 1.00 47.96 88 GLU A CA 1
ATOM 1192 C C . GLU A 1 88 ? -13.482 -7.700 0.256 1.00 41.62 88 GLU A C 1
ATOM 1193 O O . GLU A 1 88 ? -12.430 -7.212 0.682 1.00 41.63 88 GLU A O 1
ATOM 1205 N N . ALA A 1 89 ? -14.445 -8.138 1.070 1.00 41.77 89 ALA A N 1
ATOM 1206 C CA . ALA A 1 89 ? -14.313 -8.010 2.519 1.00 39.80 89 ALA A CA 1
ATOM 1207 C C . ALA A 1 89 ? -13.147 -8.839 3.041 1.00 38.27 89 ALA A C 1
ATOM 1208 O O . ALA A 1 89 ? -12.366 -8.369 3.877 1.00 39.84 89 ALA A O 1
ATOM 1215 N N . ALA A 1 90 ? -13.007 -10.075 2.560 1.00 40.66 90 ALA A N 1
ATOM 1216 C CA . ALA A 1 90 ? -11.906 -10.919 3.011 1.00 38.00 90 ALA A CA 1
ATOM 1217 C C . ALA A 1 90 ? -10.562 -10.347 2.582 1.00 39.59 90 ALA A C 1
ATOM 1218 O O . ALA A 1 90 ? -9.583 -10.417 3.333 1.00 39.04 90 ALA A O 1
ATOM 1225 N N . ARG A 1 91 ? -10.495 -9.774 1.379 1.00 42.59 91 ARG A N 1
ATOM 1226 C CA . ARG A 1 91 ? -9.236 -9.227 0.886 1.00 42.10 91 ARG A CA 1
ATOM 1227 C C . ARG A 1 91 ? -8.825 -7.991 1.679 1.00 43.96 91 ARG A C 1
ATOM 1228 O O . ARG A 1 91 ? -7.632 -7.764 1.909 1.00 40.15 91 ARG A O 1
ATOM 1249 N N . LEU A 1 92 ? -9.799 -7.184 2.108 1.00 42.82 92 LEU A N 1
ATOM 1250 C CA . LEU A 1 92 ? -9.495 -6.022 2.937 1.00 39.27 92 LEU A CA 1
ATOM 1251 C C . LEU A 1 92 ? -8.898 -6.454 4.270 1.00 37.88 92 LEU A C 1
ATOM 1252 O O . LEU A 1 92 ? -7.805 -6.018 4.649 1.00 37.66 92 LEU A O 1
ATOM 1268 N N . ALA A 1 93 ? -9.610 -7.316 4.999 1.00 38.64 93 ALA A N 1
ATOM 1269 C CA . ALA A 1 93 ? -9.087 -7.841 6.255 1.00 37.64 93 ALA A CA 1
ATOM 1270 C C . ALA A 1 93 ? -7.701 -8.437 6.055 1.00 37.45 93 ALA A C 1
ATOM 1271 O O . ALA A 1 93 ? -6.782 -8.184 6.842 1.00 38.69 93 ALA A O 1
ATOM 1278 N N . LEU A 1 94 ? -7.536 -9.243 5.002 1.00 37.99 94 LEU A N 1
ATOM 1279 C CA . LEU A 1 94 ? -6.221 -9.794 4.691 1.00 38.62 94 LEU A CA 1
ATOM 1280 C C . LEU A 1 94 ? -5.188 -8.687 4.539 1.00 33.75 94 LEU A C 1
ATOM 1281 O O . LEU A 1 94 ? -4.058 -8.807 5.026 1.00 35.29 94 LEU A O 1
ATOM 1297 N N . LYS A 1 95 ? -5.559 -7.595 3.873 1.00 36.35 95 LYS A N 1
ATOM 1298 C CA . LYS A 1 95 ? -4.617 -6.500 3.677 1.00 40.95 95 LYS A CA 1
ATOM 1299 C C . LYS A 1 95 ? -4.319 -5.788 4.990 1.00 39.74 95 LYS A C 1
ATOM 1300 O O . LYS A 1 95 ? -3.191 -5.334 5.212 1.00 39.21 95 LYS A O 1
ATOM 1319 N N . ALA A 1 96 ? -5.318 -5.670 5.868 1.00 34.18 96 ALA A N 1
ATOM 1320 C CA . ALA A 1 96 ? -5.068 -5.113 7.192 1.00 37.70 96 ALA A CA 1
ATOM 1321 C C . ALA A 1 96 ? -4.104 -5.992 7.977 1.00 33.27 96 ALA A C 1
ATOM 1322 O O . ALA A 1 96 ? -3.247 -5.487 8.711 1.00 37.75 96 ALA A O 1
ATOM 1329 N N . ALA A 1 97 ? -4.225 -7.313 7.831 1.00 34.05 97 ALA A N 1
ATOM 1330 C CA . ALA A 1 97 ? -3.315 -8.225 8.517 1.00 34.15 97 ALA A CA 1
ATOM 1331 C C . ALA A 1 97 ? -1.894 -8.092 7.983 1.00 37.14 97 ALA A C 1
ATOM 1332 O O . ALA A 1 97 ? -0.927 -8.172 8.748 1.00 37.32 97 ALA A O 1
ATOM 1339 N N . ARG A 1 98 ? -1.745 -7.902 6.670 1.00 41.19 98 ARG A N 1
ATOM 1340 C CA . ARG A 1 98 ? -0.418 -7.676 6.108 1.00 41.05 98 ARG A CA 1
ATOM 1341 C C . ARG A 1 98 ? 0.158 -6.349 6.588 1.00 40.93 98 ARG A C 1
ATOM 1342 O O . ARG A 1 98 ? 1.355 -6.255 6.883 1.00 38.38 98 ARG A O 1
ATOM 1363 N N . LEU A 1 99 ? -0.678 -5.311 6.670 1.00 40.94 99 LEU A N 1
ATOM 1364 C CA . LEU A 1 99 ? -0.234 -4.051 7.256 1.00 39.83 99 LEU A CA 1
ATOM 1365 C C . LEU A 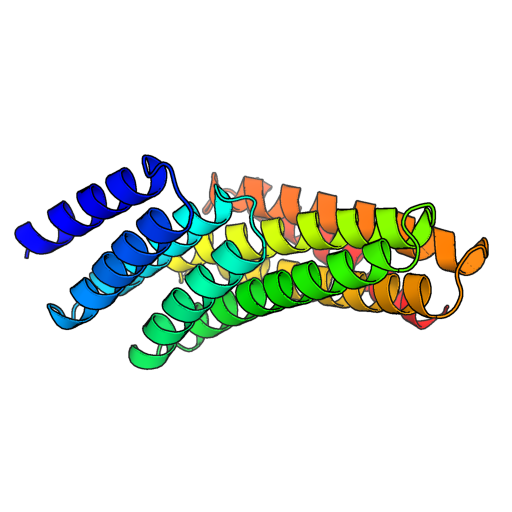1 99 ? 0.213 -4.252 8.698 1.00 42.62 99 LEU A C 1
ATOM 1366 O O . LEU A 1 99 ? 1.202 -3.655 9.140 1.00 45.85 99 LEU A O 1
ATOM 1382 N N . LEU A 1 100 ? -0.504 -5.091 9.449 1.00 41.51 100 LEU A N 1
ATOM 1383 C CA . LEU A 1 100 ? -0.101 -5.398 10.817 1.00 37.52 100 LEU A CA 1
ATOM 1384 C C . LEU A 1 100 ? 1.297 -6.001 10.851 1.00 39.96 100 LEU A C 1
ATOM 1385 O O . LEU A 1 100 ? 2.145 -5.585 11.648 1.00 40.16 100 LEU A O 1
ATOM 1401 N N . GLU A 1 101 ? 1.555 -6.992 9.994 1.00 44.36 101 GLU A N 1
ATOM 1402 C CA . GLU A 1 101 ? 2.892 -7.571 9.920 1.00 45.63 101 GLU A CA 1
ATOM 1403 C C . GLU A 1 101 ? 3.934 -6.507 9.607 1.00 42.78 101 GLU A C 1
ATOM 1404 O O . GLU A 1 101 ? 5.023 -6.500 10.193 1.00 45.58 101 GLU A O 1
ATOM 1416 N N . GLU A 1 102 ? 3.620 -5.596 8.683 1.00 43.89 102 GLU A N 1
ATOM 1417 C CA . GLU A 1 102 ? 4.551 -4.521 8.361 1.00 42.43 102 GLU A CA 1
ATOM 1418 C C . GLU A 1 102 ? 4.717 -3.570 9.540 1.00 40.85 102 GLU A C 1
ATOM 1419 O O . GLU A 1 102 ? 5.829 -3.106 9.820 1.00 38.02 102 GLU A O 1
ATOM 1431 N N . ALA A 1 103 ? 3.623 -3.269 10.242 1.00 41.83 103 ALA A N 1
ATOM 1432 C CA . ALA A 1 103 ? 3.706 -2.371 11.388 1.00 46.02 103 ALA A CA 1
ATOM 1433 C C . ALA A 1 103 ? 4.591 -2.956 12.480 1.00 45.05 103 ALA A C 1
ATOM 1434 O O . ALA A 1 103 ? 5.348 -2.229 13.133 1.00 48.77 103 ALA A O 1
ATOM 1441 N N . ARG A 1 104 ? 4.512 -4.272 12.693 1.00 43.61 104 ARG A N 1
ATOM 1442 C CA . ARG A 1 104 ? 5.366 -4.911 13.689 1.00 47.33 104 ARG A CA 1
ATOM 1443 C C . ARG A 1 104 ? 6.834 -4.844 13.286 1.00 49.06 104 ARG A C 1
ATOM 1444 O O . ARG A 1 104 ? 7.708 -4.649 14.140 1.00 49.13 104 ARG A O 1
ATOM 1451 N N . GLN A 1 105 ? 7.131 -5.008 11.993 1.00 49.10 105 GLN A N 1
ATOM 1452 C CA . GLN A 1 105 ? 8.510 -4.872 11.533 1.00 48.45 105 GLN A CA 1
ATOM 1453 C C . GLN A 1 105 ? 9.024 -3.455 11.753 1.00 43.71 105 GLN A C 1
ATOM 1454 O O . GLN A 1 105 ? 10.156 -3.263 12.210 1.00 48.67 105 GLN A O 1
ATOM 1468 N N . LEU A 1 106 ? 8.210 -2.447 11.427 1.00 45.44 106 LEU A N 1
ATOM 1469 C CA . LEU A 1 106 ? 8.624 -1.062 11.629 1.00 47.44 106 LEU A CA 1
ATOM 1470 C C . LEU A 1 106 ? 9.019 -0.814 13.080 1.00 52.29 106 LEU A C 1
ATOM 1471 O O . LEU A 1 106 ? 10.096 -0.276 13.362 1.00 55.06 106 LEU A O 1
ATOM 1478 N N . LEU A 1 107 ? 8.153 -1.203 14.019 1.00 49.06 107 LEU A N 1
ATOM 1479 C CA . LEU A 1 107 ? 8.450 -1.000 15.433 1.00 53.36 107 LEU A CA 1
ATOM 1480 C C . LEU A 1 107 ? 9.710 -1.751 15.848 1.00 56.36 107 LEU A C 1
ATOM 1481 O O . LEU A 1 107 ? 10.498 -1.255 16.660 1.00 54.91 107 LEU A O 1
ATOM 1497 N N . SER A 1 108 ? 9.915 -2.954 15.304 1.00 59.04 108 SER A N 1
ATOM 1498 C CA . SER A 1 108 ? 11.095 -3.737 15.660 1.00 65.05 108 SER A CA 1
ATOM 1499 C C . SER A 1 108 ? 12.380 -2.958 15.405 1.00 66.10 108 SER A C 1
ATOM 1500 O O . SER A 1 108 ? 13.330 -3.038 16.192 1.00 68.52 108 SER A O 1
ATOM 1508 N N . LYS A 1 109 ? 12.431 -2.200 14.307 1.00 64.75 109 LYS A N 1
ATOM 1509 C CA . LYS A 1 109 ? 13.641 -1.450 13.981 1.00 69.22 109 LYS A CA 1
ATOM 1510 C C . LYS A 1 109 ? 13.864 -0.287 14.941 1.00 72.19 109 LYS A C 1
ATOM 1511 O O . LYS A 1 109 ? 15.013 0.100 15.185 1.00 74.33 109 LYS A O 1
ATOM 1515 N N . ASP A 1 110 ? 12.792 0.281 15.491 1.00 73.35 110 ASP A N 1
ATOM 1516 C CA . ASP A 1 110 ? 12.880 1.414 16.415 1.00 76.59 110 ASP A CA 1
ATOM 1517 C C . ASP A 1 110 ? 11.844 1.212 17.514 1.00 69.29 110 ASP A C 1
ATOM 1518 O O . ASP A 1 110 ? 10.803 1.879 17.548 1.00 66.75 110 ASP A O 1
ATOM 1527 N N . PRO A 1 111 ? 12.103 0.283 18.440 1.00 63.89 111 PRO A N 1
ATOM 1528 C CA . PRO A 1 111 ? 11.061 -0.087 19.412 1.00 60.99 111 PRO A CA 1
ATOM 1529 C C . PRO A 1 111 ? 10.679 1.027 20.372 1.00 65.17 111 PRO A C 1
ATOM 1530 O O . PRO A 1 111 ? 9.534 1.045 20.842 1.00 65.11 111 PRO A O 1
ATOM 1541 N N . GLU A 1 112 ? 11.587 1.951 20.689 1.00 66.12 112 GLU A N 1
ATOM 1542 C CA . GLU A 1 112 ? 11.248 3.052 21.584 1.00 72.00 112 GLU A CA 1
ATOM 1543 C C . GLU A 1 112 ? 10.484 4.166 20.882 1.00 70.80 112 GLU A C 1
ATOM 1544 O O . GLU A 1 112 ? 10.035 5.102 21.552 1.00 70.07 112 GLU A O 1
ATOM 1556 N N . ASN A 1 113 ? 10.306 4.074 19.566 1.00 72.49 113 ASN A N 1
ATOM 1557 C CA . ASN A 1 113 ? 9.689 5.142 18.787 1.00 76.50 113 ASN A CA 1
ATOM 1558 C C . ASN A 1 113 ? 8.195 5.175 19.083 1.00 72.11 113 ASN A C 1
ATOM 1559 O O . ASN A 1 113 ? 7.472 4.222 18.777 1.00 74.44 113 ASN A O 1
ATOM 1570 N N . GLU A 1 114 ? 7.729 6.273 19.680 1.00 62.14 114 GLU A N 1
ATOM 1571 C CA . GLU A 1 114 ? 6.311 6.393 20.009 1.00 61.38 114 GLU A CA 1
ATOM 1572 C C . GLU A 1 114 ? 5.443 6.489 18.762 1.00 62.30 114 GLU A C 1
ATOM 1573 O O . GLU A 1 114 ? 4.261 6.126 18.804 1.00 58.71 114 GLU A O 1
ATOM 1585 N N . ALA A 1 115 ? 6.001 6.963 17.646 1.00 62.87 115 ALA A N 1
ATOM 1586 C CA . ALA A 1 115 ? 5.226 7.027 16.413 1.00 62.94 115 ALA A CA 1
ATOM 1587 C C . ALA A 1 115 ? 4.942 5.629 15.880 1.00 58.68 115 ALA A C 1
ATOM 1588 O O . ALA A 1 115 ? 3.810 5.321 15.489 1.00 52.23 115 ALA A O 1
ATOM 1595 N N . ALA A 1 116 ? 5.961 4.766 15.860 1.00 64.79 116 ALA A N 1
ATOM 1596 C CA . ALA A 1 116 ? 5.756 3.388 15.428 1.00 62.62 116 ALA A CA 1
ATOM 1597 C C . ALA A 1 116 ? 4.763 2.671 16.334 1.00 57.11 116 ALA A C 1
ATOM 1598 O O . ALA A 1 116 ? 3.913 1.910 15.857 1.00 52.68 116 ALA A O 1
ATOM 1605 N N . LYS A 1 117 ? 4.856 2.899 17.647 1.00 55.35 117 LYS A N 1
ATOM 1606 C CA . LYS A 1 117 ? 3.898 2.302 18.573 1.00 52.86 117 LYS A CA 1
ATOM 1607 C C . LYS A 1 117 ? 2.475 2.716 18.224 1.00 47.71 117 LYS A C 1
ATOM 1608 O O . LYS A 1 117 ? 1.566 1.879 18.170 1.00 47.82 117 LYS A O 1
ATOM 1627 N N . GLU A 1 118 ? 2.261 4.013 17.994 1.00 48.39 118 GLU A N 1
ATOM 1628 C CA . GLU A 1 118 ? 0.921 4.493 17.671 1.00 53.34 118 GLU A CA 1
ATOM 1629 C C . GLU A 1 118 ? 0.435 3.918 16.347 1.00 47.83 118 GLU A C 1
ATOM 1630 O O . GLU A 1 118 ? -0.720 3.490 16.238 1.00 45.83 118 GLU A O 1
ATOM 1642 N N . CYS A 1 119 ? 1.295 3.911 15.326 1.00 53.21 119 CYS A N 1
ATOM 1643 C CA . CYS A 1 119 ? 0.940 3.259 14.070 1.00 51.68 119 CYS A CA 1
ATOM 1644 C C . CYS A 1 119 ? 0.470 1.832 14.321 1.00 49.03 119 CYS A C 1
ATOM 1645 O O . CYS A 1 119 ? -0.584 1.414 13.831 1.00 45.66 119 CYS A O 1
ATOM 1652 N N . LEU A 1 120 ? 1.244 1.070 15.097 1.00 51.11 120 LEU A N 1
ATOM 1653 C CA . LEU A 1 120 ? 0.886 -0.315 15.384 1.00 50.85 120 LEU A CA 1
ATOM 1654 C C . LEU A 1 120 ? -0.501 -0.407 16.011 1.00 49.66 120 LEU A C 1
ATOM 1655 O O . LEU A 1 120 ? -1.345 -1.195 15.568 1.00 46.27 120 LEU A O 1
ATOM 1671 N N . LYS A 1 121 ? -0.753 0.389 17.053 1.00 47.65 121 LYS A N 1
ATOM 1672 C CA . LYS A 1 121 ? -2.070 0.386 17.683 1.00 48.02 121 LYS A CA 1
ATOM 1673 C C . LYS A 1 121 ? -3.157 0.739 16.677 1.00 46.14 121 LYS A C 1
ATOM 1674 O O . LYS A 1 121 ? -4.262 0.184 16.721 1.00 44.13 121 LYS A O 1
ATOM 1681 N N . ALA A 1 122 ? -2.860 1.660 15.759 1.00 46.04 122 ALA A N 1
ATOM 1682 C CA . ALA A 1 122 ? -3.846 2.055 14.761 1.00 48.89 122 ALA A CA 1
ATOM 1683 C C . ALA A 1 122 ? -4.177 0.897 13.826 1.00 47.28 122 ALA A C 1
ATOM 1684 O O . ALA A 1 122 ? -5.344 0.689 13.474 1.00 46.96 122 ALA A O 1
ATOM 1691 N N . VAL A 1 123 ? -3.165 0.127 13.418 1.00 45.01 123 VAL A N 1
ATOM 1692 C CA . VAL A 1 123 ? -3.412 -0.987 12.506 1.00 46.27 123 VAL A CA 1
ATOM 1693 C C . VAL A 1 123 ? -4.253 -2.058 13.191 1.00 46.25 123 VAL A C 1
ATOM 1694 O O . VAL A 1 123 ? -5.169 -2.626 12.582 1.00 42.19 123 VAL A O 1
ATOM 1707 N N . ARG A 1 124 ? -3.958 -2.355 14.460 1.00 46.87 124 ARG A N 1
ATOM 1708 C CA . ARG A 1 124 ? -4.750 -3.336 15.198 1.00 46.79 124 ARG A CA 1
ATOM 1709 C C . ARG A 1 124 ? -6.231 -2.986 15.151 1.00 44.86 124 ARG A C 1
ATOM 1710 O O . ARG A 1 124 ? -7.077 -3.837 14.850 1.00 42.37 124 ARG A O 1
ATOM 1723 N N . ALA A 1 125 ? -6.564 -1.731 15.460 1.00 40.57 125 ALA A N 1
ATOM 1724 C CA . ALA A 1 125 ? -7.959 -1.304 15.429 1.00 42.21 125 ALA A CA 1
ATOM 1725 C C . ALA A 1 125 ? -8.527 -1.389 14.018 1.00 44.55 125 ALA A C 1
ATOM 1726 O O . ALA A 1 125 ? -9.686 -1.779 13.828 1.00 44.69 125 ALA A O 1
ATOM 1733 N N . ALA A 1 126 ? -7.731 -1.015 13.014 1.00 46.20 126 ALA A N 1
ATOM 1734 C CA . ALA A 1 126 ? -8.178 -1.140 11.631 1.00 48.25 126 ALA A CA 1
ATOM 1735 C C . ALA A 1 126 ? -8.438 -2.596 11.271 1.00 47.99 126 ALA A C 1
ATOM 1736 O O . ALA A 1 126 ? -9.444 -2.916 10.628 1.00 47.25 126 ALA A O 1
ATOM 1743 N N . LEU A 1 127 ? -7.538 -3.495 11.677 1.00 47.80 127 LEU A N 1
ATOM 1744 C CA . LEU A 1 127 ? -7.735 -4.916 11.415 1.00 44.55 127 LEU A CA 1
ATOM 1745 C C . LEU A 1 127 ? -9.028 -5.417 12.047 1.00 47.41 127 LEU A C 1
ATOM 1746 O O . LEU A 1 127 ? -9.797 -6.150 11.413 1.00 40.91 127 LEU A O 1
ATOM 1762 N N . GLU A 1 128 ? -9.282 -5.029 13.301 1.00 41.68 128 GLU A N 1
ATOM 1763 C CA . GLU A 1 128 ? -10.505 -5.443 13.979 1.00 42.96 128 GLU A CA 1
ATOM 1764 C C . GLU A 1 128 ? -11.739 -4.917 13.256 1.00 43.84 128 GLU A C 1
ATOM 1765 O O . GLU A 1 128 ? -12.739 -5.631 13.114 1.00 46.47 128 GLU A O 1
ATOM 1777 N N . ALA A 1 129 ? -11.693 -3.664 12.800 1.00 48.39 129 ALA A N 1
ATOM 1778 C CA . ALA A 1 129 ? -12.823 -3.101 12.068 1.00 49.14 129 ALA A CA 1
ATOM 1779 C C . ALA A 1 129 ? -13.103 -3.892 10.796 1.00 46.66 129 ALA A C 1
ATOM 1780 O O . ALA A 1 129 ? -14.262 -4.189 10.483 1.00 47.19 129 ALA A O 1
ATOM 1787 N N . ALA A 1 130 ? -12.054 -4.242 10.049 1.00 43.51 130 ALA A N 1
ATOM 1788 C CA . ALA A 1 130 ? -12.241 -5.008 8.821 1.00 49.19 130 ALA A CA 1
ATOM 1789 C C . ALA A 1 130 ? -12.721 -6.426 9.108 1.00 46.87 130 ALA A C 1
ATOM 1790 O O . ALA A 1 130 ? -13.504 -6.982 8.330 1.00 45.73 130 ALA A O 1
ATOM 1797 N N . LEU A 1 131 ? -12.268 -7.028 10.210 1.00 46.74 131 LEU A N 1
ATOM 1798 C CA . LEU A 1 131 ? -12.731 -8.368 10.557 1.00 46.05 131 LEU A CA 1
ATOM 1799 C C . LEU A 1 131 ? -14.208 -8.362 10.930 1.00 48.33 131 LEU A C 1
ATOM 1800 O O . LEU A 1 131 ? -14.952 -9.277 10.558 1.00 52.55 131 LEU A O 1
ATOM 1816 N N . LEU A 1 132 ? -14.653 -7.342 11.667 1.00 45.89 132 LEU A N 1
ATOM 1817 C CA . LEU A 1 132 ? -16.059 -7.265 12.050 1.00 47.84 132 LEU A CA 1
ATOM 1818 C C . LEU A 1 132 ? -16.953 -7.090 10.829 1.00 49.43 132 LEU A C 1
ATOM 1819 O O . LEU A 1 132 ? -18.003 -7.735 10.722 1.00 52.59 132 LEU A O 1
ATOM 1835 N N . ALA A 1 133 ? -16.560 -6.216 9.901 1.00 46.14 133 ALA A N 1
ATOM 1836 C CA . ALA A 1 133 ? -17.305 -6.072 8.655 1.00 51.49 133 ALA A CA 1
ATOM 1837 C C . ALA A 1 133 ? -17.432 -7.411 7.942 1.00 48.25 133 ALA A C 1
ATOM 1838 O O . ALA A 1 133 ? -18.512 -7.779 7.466 1.00 52.12 133 ALA A O 1
ATOM 1845 N N . LEU A 1 134 ? -16.329 -8.159 7.863 1.00 44.12 134 LEU A N 1
ATOM 1846 C CA . LEU A 1 134 ? -16.363 -9.473 7.231 1.00 47.11 134 LEU A CA 1
ATOM 1847 C C . LEU A 1 134 ? -17.347 -10.397 7.938 1.00 46.38 134 LEU A C 1
ATOM 1848 O O . LEU A 1 134 ? -18.122 -11.107 7.286 1.00 46.06 134 LEU A O 1
ATOM 1864 N N . LEU A 1 135 ? -17.328 -10.405 9.273 1.00 51.85 135 LEU A N 1
ATOM 1865 C CA . LEU A 1 135 ? -18.281 -11.219 10.020 1.00 49.81 135 LEU A CA 1
ATOM 1866 C C . LEU A 1 135 ? -19.712 -10.826 9.683 1.00 51.10 135 LEU A C 1
ATOM 1867 O O . LEU A 1 135 ? -20.577 -11.690 9.495 1.00 57.24 135 LEU A O 1
ATOM 1883 N N . LEU A 1 136 ? -19.977 -9.523 9.597 1.00 50.56 136 LEU A N 1
ATOM 1884 C CA . LEU A 1 136 ? -21.323 -9.049 9.302 1.00 57.28 136 LEU A CA 1
ATOM 1885 C C . LEU A 1 136 ? -21.737 -9.418 7.882 1.00 56.62 136 LEU A C 1
ATOM 1886 O O . LEU A 1 136 ? -22.841 -9.929 7.659 1.00 57.39 136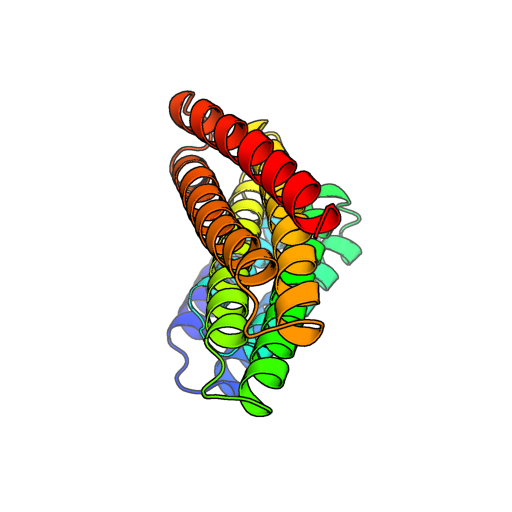 LEU A O 1
ATOM 1902 N N . LEU A 1 137 ? -20.862 -9.170 6.904 1.00 57.80 137 LEU A N 1
ATOM 1903 C CA . LEU A 1 137 ? -21.176 -9.513 5.519 1.00 61.06 137 LEU A CA 1
ATOM 1904 C C . LEU A 1 137 ? -21.361 -11.017 5.357 1.00 57.89 137 LEU A C 1
ATOM 1905 O O . LEU A 1 137 ? -22.319 -11.472 4.722 1.00 57.97 137 LEU A O 1
ATOM 1921 N N . ALA A 1 138 ? -20.452 -11.809 5.930 1.00 60.05 138 ALA A N 1
ATOM 1922 C CA . ALA A 1 138 ? -20.514 -13.257 5.756 1.00 60.66 138 ALA A CA 1
ATOM 1923 C C . ALA A 1 138 ? -21.863 -13.823 6.182 1.00 66.26 138 ALA A C 1
ATOM 1924 O O . ALA A 1 138 ? -22.307 -14.843 5.640 1.00 68.18 138 ALA A O 1
ATOM 1931 N N . LYS A 1 139 ? -22.527 -13.181 7.145 1.00 63.56 139 LYS A N 1
ATOM 1932 C CA . LYS A 1 139 ? -23.835 -13.624 7.615 1.00 65.53 139 LYS A CA 1
ATOM 1933 C C . LYS A 1 139 ? -25.000 -12.899 6.956 1.00 69.22 139 LYS A C 1
ATOM 1934 O O . LYS A 1 139 ? -26.054 -13.512 6.760 1.00 73.82 139 LYS A O 1
ATOM 1953 N N . HIS A 1 140 ? -24.840 -11.625 6.601 1.00 89.93 140 HIS A N 1
ATOM 1954 C CA . HIS A 1 140 ? -25.941 -10.803 6.098 1.00 96.91 140 HIS A CA 1
ATOM 1955 C C . HIS A 1 140 ? -25.427 -9.965 4.939 1.00 98.67 140 HIS A C 1
ATOM 1956 O O . HIS A 1 140 ? -25.156 -8.766 5.086 1.00 101.96 140 HIS A O 1
ATOM 1970 N N . PRO A 1 141 ? -25.286 -10.568 3.753 1.00 91.73 141 PRO A N 1
ATOM 1971 C CA . PRO A 1 141 ? -24.789 -9.796 2.599 1.00 88.57 141 PRO A CA 1
ATOM 1972 C C . PRO A 1 141 ? -25.676 -8.621 2.226 1.00 91.13 141 PRO A C 1
ATOM 1973 O O . PRO A 1 141 ? -25.167 -7.538 1.911 1.00 79.36 141 PRO A O 1
ATOM 1984 N N . GLY A 1 142 ? -26.997 -8.806 2.248 1.00 111.64 142 GLY A N 1
ATOM 1985 C CA . GLY A 1 142 ? -27.914 -7.774 1.795 1.00 123.07 142 GLY A CA 1
ATOM 1986 C C . GLY A 1 142 ? -27.956 -6.537 2.668 1.00 123.34 142 GLY A C 1
ATOM 1987 O O . GLY A 1 142 ? -28.571 -5.541 2.269 1.00 130.94 142 GLY A O 1
ATOM 1991 N N . SER A 1 143 ? -27.320 -6.572 3.835 1.00 103.44 143 SER A N 1
ATOM 1992 C CA . SER A 1 143 ? -27.396 -5.455 4.767 1.00 96.02 143 SER A CA 1
ATOM 1993 C C . SER A 1 143 ? -26.751 -4.206 4.181 1.00 94.66 143 SER A C 1
ATOM 1994 O O . SER A 1 143 ? -25.657 -4.261 3.614 1.00 85.77 143 SER A O 1
ATOM 2002 N N . GLN A 1 144 ? -27.438 -3.071 4.325 1.00 107.38 144 GLN A N 1
ATOM 2003 C CA . GLN A 1 144 ? -26.808 -1.786 4.053 1.00 107.37 144 GLN A CA 1
ATOM 2004 C C . GLN A 1 144 ? -25.803 -1.418 5.136 1.00 99.51 144 GLN A C 1
ATOM 2005 O O . GLN A 1 144 ? -24.981 -0.519 4.927 1.00 92.81 144 GLN A O 1
ATOM 2009 N N . ALA A 1 145 ? -25.860 -2.089 6.289 1.00 98.69 145 ALA A N 1
ATOM 2010 C CA . ALA A 1 145 ? -24.872 -1.884 7.341 1.00 95.82 145 ALA A CA 1
ATOM 2011 C C . ALA A 1 145 ? -23.590 -2.656 7.049 1.00 87.55 145 ALA A C 1
ATOM 2012 O O . ALA A 1 145 ? -22.486 -2.112 7.173 1.00 90.10 145 ALA A O 1
ATOM 2019 N N . ALA A 1 146 ? -23.717 -3.931 6.673 1.00 78.48 146 ALA A N 1
ATOM 2020 C CA . ALA A 1 146 ? -22.552 -4.727 6.298 1.00 67.11 146 ALA A CA 1
ATOM 2021 C C . ALA A 1 146 ? -21.749 -4.036 5.203 1.00 65.80 146 ALA A C 1
ATOM 2022 O O . ALA A 1 146 ? -20.546 -3.793 5.350 1.00 62.41 146 ALA A O 1
ATOM 2029 N N . GLN A 1 147 ? -22.409 -3.712 4.089 1.00 73.16 147 GLN A N 1
ATOM 2030 C CA . GLN A 1 147 ? -21.729 -3.049 2.981 1.00 72.07 147 GLN A CA 1
ATOM 2031 C C . GLN A 1 147 ? -21.103 -1.736 3.433 1.00 71.42 147 GLN A C 1
ATOM 2032 O O . GLN A 1 147 ? -19.944 -1.444 3.118 1.00 67.86 147 GLN A O 1
ATOM 2046 N N . ASP A 1 148 ? -21.863 -0.926 4.172 1.00 74.83 148 ASP A N 1
ATOM 2047 C CA . ASP A 1 148 ? -21.312 0.309 4.721 1.00 73.84 148 ASP A CA 1
ATOM 2048 C C . ASP A 1 148 ? -20.157 0.018 5.670 1.00 68.01 148 ASP A C 1
ATOM 2049 O O . ASP A 1 148 ? -19.175 0.768 5.713 1.00 67.06 148 ASP A O 1
ATOM 2053 N N . ALA A 1 149 ? -20.255 -1.071 6.437 1.00 66.02 149 ALA A N 1
ATOM 2054 C CA . ALA A 1 149 ? -19.173 -1.440 7.344 1.00 63.42 149 ALA A CA 1
ATOM 2055 C C . ALA A 1 149 ? -17.895 -1.743 6.570 1.00 57.57 149 ALA A C 1
ATOM 2056 O O . ALA A 1 149 ? -16.807 -1.280 6.934 1.00 55.00 149 ALA A O 1
ATOM 2063 N N . VAL A 1 150 ? -18.010 -2.522 5.492 1.00 58.83 150 VAL A N 1
ATOM 2064 C CA . VAL A 1 150 ? -16.861 -2.777 4.627 1.00 54.41 150 VAL A CA 1
ATOM 2065 C C . VAL A 1 150 ? -16.292 -1.462 4.109 1.00 55.24 150 VAL A C 1
ATOM 2066 O O . VAL A 1 150 ? -15.073 -1.250 4.106 1.00 52.64 150 VAL A O 1
ATOM 2079 N N . GLN A 1 151 ? -17.167 -0.558 3.664 1.00 62.59 151 GLN A N 1
ATOM 2080 C CA . GLN A 1 151 ? -16.705 0.742 3.189 1.00 66.73 151 GLN A CA 1
ATOM 2081 C C . GLN A 1 151 ? -15.994 1.508 4.297 1.00 64.60 151 GLN A C 1
ATOM 2082 O O . GLN A 1 151 ? -14.960 2.144 4.059 1.00 63.76 151 GLN A O 1
ATOM 2086 N N . LEU A 1 152 ? -16.528 1.456 5.519 1.00 65.97 152 LEU A N 1
ATOM 2087 C CA . LEU A 1 152 ? -15.876 2.124 6.641 1.00 65.62 152 LEU A CA 1
ATOM 2088 C C . LEU A 1 152 ? -14.480 1.564 6.871 1.00 58.90 152 LEU A C 1
ATOM 2089 O O . LEU A 1 152 ? -13.494 2.311 6.900 1.00 58.82 152 LEU A O 1
ATOM 2105 N N . ALA A 1 153 ? -14.376 0.243 7.043 1.00 52.14 153 ALA A N 1
ATOM 2106 C CA . ALA A 1 153 ? -13.071 -0.370 7.264 1.00 48.76 153 ALA A CA 1
ATOM 2107 C C . ALA A 1 153 ? -12.100 -0.029 6.143 1.00 47.88 153 ALA A C 1
ATOM 2108 O O . ALA A 1 153 ? -10.897 0.119 6.387 1.00 48.71 153 ALA A O 1
ATOM 2115 N N . THR A 1 154 ? -12.597 0.101 4.910 1.00 49.47 154 THR A N 1
ATOM 2116 C CA . THR A 1 154 ? -11.739 0.533 3.811 1.00 50.93 154 THR A CA 1
ATOM 2117 C C . THR A 1 154 ? -11.192 1.930 4.075 1.00 50.81 154 THR A C 1
ATOM 2118 O O . THR A 1 154 ? -9.979 2.159 4.006 1.00 49.56 154 THR A O 1
ATOM 2129 N N . ALA A 1 155 ? -12.075 2.879 4.389 1.00 53.96 155 ALA A N 1
ATOM 2130 C CA . ALA A 1 155 ? -11.632 4.234 4.703 1.00 58.67 155 ALA A CA 1
ATOM 2131 C C . ALA A 1 155 ? -10.673 4.234 5.887 1.00 58.40 155 ALA A C 1
ATOM 2132 O O . ALA A 1 155 ? -9.625 4.889 5.853 1.00 60.38 155 ALA A O 1
ATOM 2139 N N . ALA A 1 156 ? -11.017 3.501 6.949 1.00 52.83 156 ALA A N 1
ATOM 2140 C CA . ALA A 1 156 ? -10.164 3.469 8.133 1.00 53.64 156 ALA A CA 1
ATOM 2141 C C . ALA A 1 156 ? -8.758 2.995 7.788 1.00 50.74 156 ALA A C 1
ATOM 2142 O O . ALA A 1 156 ? -7.768 3.560 8.271 1.00 49.04 156 ALA A O 1
ATOM 2149 N N . LEU A 1 157 ? -8.646 1.962 6.951 1.00 47.31 157 LEU A N 1
ATOM 2150 C CA . LEU A 1 157 ? -7.330 1.427 6.619 1.00 49.33 157 LEU A CA 1
ATOM 2151 C C . LEU A 1 157 ? -6.528 2.415 5.780 1.00 49.80 157 LEU A C 1
ATOM 2152 O O . LEU A 1 157 ? -5.315 2.555 5.972 1.00 48.55 157 LEU A O 1
ATOM 2168 N N . ARG A 1 158 ? -7.183 3.106 4.842 1.00 53.33 158 ARG A N 1
ATOM 2169 C CA . ARG A 1 158 ? -6.493 4.140 4.075 1.00 57.33 158 ARG A CA 1
ATOM 2170 C C . ARG A 1 158 ? -5.882 5.187 4.998 1.00 56.59 158 ARG A C 1
ATOM 2171 O O . ARG A 1 158 ? -4.741 5.619 4.795 1.00 59.62 158 ARG A O 1
ATOM 2184 N N . ALA A 1 159 ? -6.628 5.608 6.021 1.00 52.97 159 ALA A N 1
ATOM 2185 C CA . ALA A 1 159 ? -6.121 6.621 6.941 1.00 58.78 159 ALA A CA 1
ATOM 2186 C C . ALA A 1 159 ? -4.944 6.092 7.752 1.00 57.54 159 ALA A C 1
ATOM 2187 O O . ALA A 1 159 ? -3.960 6.810 7.968 1.00 60.69 159 ALA A O 1
ATOM 2194 N N . VAL A 1 160 ? -5.022 4.840 8.208 1.00 54.48 160 VAL A N 1
ATOM 2195 C CA . VAL A 1 160 ? -3.923 4.259 8.974 1.00 55.14 160 VAL A CA 1
ATOM 2196 C C . VAL A 1 160 ? -2.670 4.162 8.113 1.00 54.04 160 VAL A C 1
ATOM 2197 O O . VAL A 1 160 ? -1.562 4.477 8.564 1.00 56.71 160 VAL A O 1
ATOM 2210 N N . GLU A 1 161 ? -2.821 3.721 6.862 1.00 52.31 161 GLU A N 1
ATOM 2211 C CA . GLU A 1 161 ? -1.668 3.620 5.974 1.00 54.72 161 GLU A CA 1
ATOM 2212 C C . GLU A 1 161 ? -0.979 4.970 5.813 1.00 58.33 161 GLU A C 1
ATOM 2213 O O . G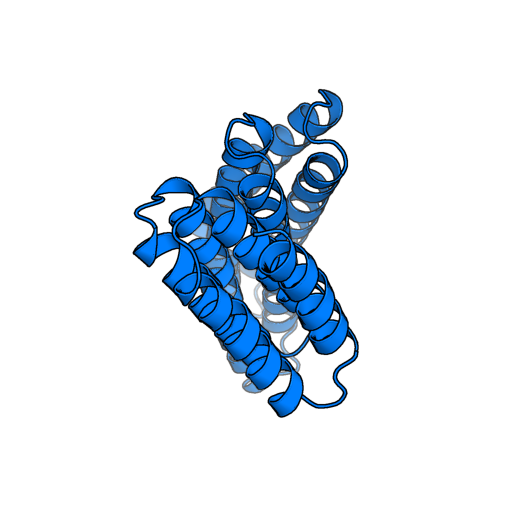LU A 1 161 ? 0.254 5.054 5.844 1.00 62.04 161 GLU A O 1
ATOM 2225 N N . ALA A 1 162 ? -1.758 6.040 5.642 1.00 58.51 162 ALA A N 1
ATOM 2226 C CA . ALA A 1 162 ? -1.173 7.374 5.549 1.00 62.40 162 ALA A CA 1
ATOM 2227 C C . ALA A 1 162 ? -0.470 7.750 6.848 1.00 65.16 162 ALA A C 1
ATOM 2228 O O . ALA A 1 162 ? 0.651 8.271 6.835 1.00 62.76 162 ALA A O 1
ATOM 2235 N N . ALA A 1 163 ? -1.122 7.497 7.984 1.00 70.12 163 ALA A N 1
ATOM 2236 C CA . ALA A 1 163 ? -0.507 7.778 9.277 1.00 75.53 163 ALA A CA 1
ATOM 2237 C C . ALA A 1 163 ? 0.770 6.971 9.462 1.00 73.94 163 ALA A C 1
ATOM 2238 O O . ALA A 1 163 ? 1.810 7.510 9.856 1.00 77.91 163 ALA A O 1
ATOM 2245 N N . CYS A 1 164 ? 0.709 5.668 9.183 1.00 65.35 164 CYS A N 1
ATOM 2246 C CA . CYS A 1 164 ? 1.894 4.830 9.317 1.00 62.21 164 CYS A CA 1
ATOM 2247 C C . CYS A 1 164 ? 2.984 5.235 8.336 1.00 64.54 164 CYS A C 1
ATOM 2248 O O . CYS A 1 164 ? 4.173 5.053 8.621 1.00 59.97 164 CYS A O 1
ATOM 2256 N N . GLN A 1 165 ? 2.599 5.779 7.180 1.00 73.28 165 GLN A N 1
ATOM 2257 C CA . GLN A 1 165 ? 3.588 6.262 6.221 1.00 76.78 165 GLN A CA 1
ATOM 2258 C C . GLN A 1 165 ? 4.478 7.331 6.843 1.00 78.45 165 GLN A C 1
ATOM 2259 O O . GLN A 1 165 ? 5.680 7.392 6.559 1.00 78.66 165 GLN A O 1
ATOM 2273 N N . LEU A 1 166 ? 3.908 8.179 7.699 1.00 78.21 166 LEU A N 1
ATOM 2274 C CA . LEU A 1 166 ? 4.686 9.243 8.323 1.00 83.37 166 LEU A CA 1
ATOM 2275 C C . LEU A 1 166 ? 5.475 8.734 9.523 1.00 82.20 166 LEU A C 1
ATOM 2276 O O . LEU A 1 166 ? 6.606 9.177 9.754 1.00 82.50 166 LEU A O 1
ATOM 2292 N N . ALA A 1 167 ? 4.899 7.812 10.298 1.00 81.43 167 ALA A N 1
ATOM 2293 C CA . ALA A 1 167 ? 5.641 7.212 11.401 1.00 85.16 167 ALA A CA 1
ATOM 2294 C C . ALA A 1 167 ? 6.973 6.654 10.919 1.00 87.26 167 ALA A C 1
ATOM 2295 O O . ALA A 1 167 ? 7.985 6.738 11.624 1.00 87.91 167 ALA A O 1
ATOM 2302 N N . LYS A 1 168 ? 6.990 6.081 9.713 1.00 85.41 168 LYS A N 1
ATOM 2303 C CA . LYS A 1 168 ? 8.231 5.578 9.136 1.00 86.28 168 LYS A CA 1
ATOM 2304 C C . LYS A 1 168 ? 9.042 6.696 8.490 1.00 91.77 168 LYS A C 1
ATOM 2305 O O . LYS A 1 168 ? 10.276 6.694 8.564 1.00 91.44 168 LYS A O 1
ATOM 2309 N N . GLN A 1 169 ? 8.367 7.659 7.860 1.00 97.35 169 GLN A N 1
ATOM 2310 C CA . GLN A 1 169 ? 9.062 8.711 7.117 1.00 103.38 169 GLN A CA 1
ATOM 2311 C C . GLN A 1 169 ? 9.694 9.733 8.057 1.00 106.60 169 GLN A C 1
ATOM 2312 O O . GLN A 1 169 ? 10.914 9.749 8.248 1.00 109.38 169 GLN A O 1
ATOM 2316 N N . TYR A 1 170 ? 8.871 10.600 8.651 1.00 122.82 170 TYR A N 1
ATOM 2317 C CA . TYR A 1 170 ? 9.336 11.704 9.493 1.00 122.18 170 TYR A CA 1
ATOM 2318 C C . TYR A 1 170 ? 8.762 11.540 10.893 1.00 116.58 170 TYR A C 1
ATOM 2319 O O . TYR A 1 170 ? 7.646 12.008 11.175 1.00 115.68 170 TYR A O 1
ATOM 2323 N N . PRO A 1 171 ? 9.486 10.885 11.810 1.00 112.98 171 PRO A N 1
ATOM 2324 C CA . PRO A 1 171 ? 8.987 10.752 13.182 1.00 111.20 171 PRO A CA 1
ATOM 2325 C C . PRO A 1 171 ? 9.522 11.848 14.089 1.00 118.69 171 PRO A C 1
ATOM 2326 O O . PRO A 1 171 ? 10.195 12.773 13.622 1.00 122.04 171 PRO A O 1
ATOM 2337 N N . ASN A 1 172 ? 9.231 11.753 15.387 1.00 121.26 172 ASN A N 1
ATOM 2338 C CA . ASN A 1 172 ? 9.699 12.735 16.366 1.00 125.34 172 ASN A CA 1
ATOM 2339 C C . ASN A 1 172 ? 9.418 14.155 15.886 1.00 124.25 172 ASN A C 1
ATOM 2340 O O . ASN A 1 172 ? 10.226 15.070 16.065 1.00 130.71 172 ASN A O 1
ATOM 2344 N N . SER A 1 173 ? 8.258 14.337 15.260 1.00 116.13 173 SER A N 1
ATOM 2345 C CA . SER A 1 173 ? 7.841 15.632 14.737 1.00 117.53 173 SER A CA 1
ATOM 2346 C C . SER A 1 173 ? 6.394 15.858 15.141 1.00 115.29 173 SER A C 1
ATOM 2347 O O . SER A 1 173 ? 5.529 15.030 14.838 1.00 105.33 173 SER A O 1
ATOM 2351 N N . ASP A 1 174 ? 6.138 16.972 15.832 1.00 127.77 174 ASP A N 1
ATOM 2352 C CA . ASP A 1 174 ? 4.788 17.269 16.299 1.00 129.50 174 ASP A CA 1
ATOM 2353 C C . ASP A 1 174 ? 3.766 17.112 15.180 1.00 125.91 174 ASP A C 1
ATOM 2354 O O . ASP A 1 174 ? 2.710 16.504 15.376 1.00 125.39 174 ASP A O 1
ATOM 2358 N N . ILE A 1 175 ? 4.072 17.640 13.993 1.00 115.46 175 ILE A N 1
ATOM 2359 C CA . ILE A 1 175 ? 3.118 17.601 12.887 1.00 105.16 175 ILE A CA 1
ATOM 2360 C C . ILE A 1 175 ? 2.718 16.164 12.578 1.00 99.95 175 ILE A C 1
ATOM 2361 O O . ILE A 1 175 ? 1.528 15.827 12.530 1.00 93.87 175 ILE A O 1
ATOM 2365 N N . ALA A 1 176 ? 3.705 15.293 12.361 1.00 101.54 176 ALA A N 1
ATOM 2366 C CA . ALA A 1 176 ? 3.405 13.906 12.021 1.00 98.20 176 ALA A CA 1
ATOM 2367 C C . ALA A 1 176 ? 2.755 13.175 13.190 1.00 94.72 176 ALA A C 1
ATOM 2368 O O . ALA A 1 176 ? 1.866 12.338 12.990 1.00 89.26 176 ALA A O 1
ATOM 2375 N N . LYS A 1 177 ? 3.186 13.475 14.418 1.00 99.35 177 LYS A N 1
ATOM 2376 C CA . LYS A 1 177 ? 2.666 12.778 15.589 1.00 95.12 177 LYS A CA 1
ATOM 2377 C C . LYS A 1 177 ? 1.171 12.996 15.781 1.00 90.33 177 LYS A C 1
ATOM 2378 O O . LYS A 1 177 ? 0.513 12.161 16.411 1.00 87.40 177 LYS A O 1
ATOM 2382 N N . LYS A 1 178 ? 0.615 14.088 15.250 1.00 90.62 178 LYS A N 1
ATOM 2383 C CA . LYS A 1 178 ? -0.798 14.375 15.475 1.00 88.41 178 LYS A CA 1
ATOM 2384 C C . LYS A 1 178 ? -1.684 13.484 14.615 1.00 86.45 178 LYS A C 1
ATOM 2385 O O . LYS A 1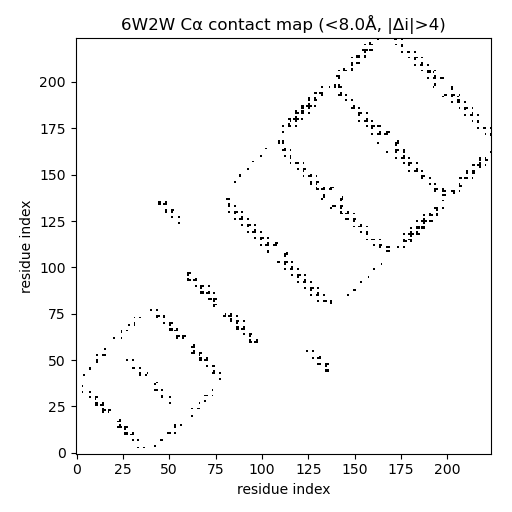 178 ? -2.657 12.907 15.112 1.00 86.63 178 LYS A O 1
ATOM 2394 N N . CYS A 1 179 ? -1.374 13.362 13.321 1.00 82.20 179 CYS A N 1
ATOM 2395 C CA . CYS A 1 179 ? -2.167 12.487 12.464 1.00 79.22 179 CYS A CA 1
ATOM 2396 C C . CYS A 1 179 ? -2.201 11.074 13.022 1.00 76.08 179 CYS A C 1
ATOM 2397 O O . CYS A 1 179 ? -3.270 10.466 13.149 1.00 74.22 179 CYS A O 1
ATOM 2404 N N . ILE A 1 180 ? -1.029 10.531 13.358 1.00 79.47 180 ILE A N 1
ATOM 2405 C CA . ILE A 1 180 ? -0.968 9.162 13.856 1.00 78.03 180 ILE A CA 1
ATOM 2406 C C . ILE A 1 180 ? -1.866 9.013 15.076 1.00 78.53 180 ILE A C 1
ATOM 2407 O O . ILE A 1 180 ? -2.612 8.034 15.204 1.00 78.08 180 ILE A O 1
ATOM 2423 N N . LYS A 1 181 ? -1.821 9.989 15.985 1.00 75.93 181 LYS A N 1
ATOM 2424 C CA . LYS A 1 181 ? -2.756 10.005 17.104 1.00 76.73 181 LYS A CA 1
ATOM 2425 C C . LYS A 1 181 ? -4.195 10.040 16.603 1.00 75.21 181 LYS A C 1
ATOM 2426 O O . LYS A 1 181 ? -5.051 9.286 17.080 1.00 73.94 181 LYS A O 1
ATOM 2432 N N . ALA A 1 182 ? -4.477 10.911 15.633 1.00 76.04 182 ALA A N 1
ATOM 2433 C CA . ALA A 1 182 ? -5.816 10.971 15.056 1.00 77.93 182 ALA A CA 1
ATOM 2434 C C . ALA A 1 182 ? -6.174 9.665 14.358 1.00 74.23 182 ALA A C 1
ATOM 2435 O O . ALA A 1 182 ? -7.301 9.172 14.487 1.00 73.09 182 ALA A O 1
ATOM 2442 N N . ALA A 1 183 ? -5.226 9.089 13.614 1.00 71.01 183 ALA A N 1
ATOM 2443 C CA . ALA A 1 183 ? -5.483 7.833 12.916 1.00 68.60 183 ALA A CA 1
ATOM 2444 C C . ALA A 1 183 ? -5.863 6.731 13.897 1.00 67.15 183 ALA A C 1
ATOM 2445 O O . ALA A 1 183 ? -6.844 6.008 13.688 1.00 66.04 183 ALA A O 1
ATOM 2452 N N . SER A 1 184 ? -5.094 6.588 14.977 1.00 67.67 184 SER A N 1
ATOM 2453 C CA . SER A 1 184 ? -5.433 5.611 16.006 1.00 67.08 184 SER A CA 1
ATOM 2454 C C . SER A 1 184 ? -6.848 5.837 16.522 1.00 67.62 184 SER A C 1
ATOM 2455 O O . SER A 1 184 ? -7.666 4.911 16.559 1.00 66.57 184 SER A O 1
ATOM 2463 N N . GLU A 1 185 ? -7.155 7.072 16.925 1.00 71.68 185 GLU A N 1
ATOM 2464 C CA . GLU A 1 185 ? -8.510 7.394 17.361 1.00 77.08 185 GLU A CA 1
ATOM 2465 C C . GLU A 1 185 ? -9.529 7.060 16.279 1.00 73.67 185 GLU A C 1
ATOM 2466 O O . GLU A 1 185 ? -10.585 6.484 16.566 1.00 71.52 185 GLU A O 1
ATOM 2478 N N . ALA A 1 186 ? -9.227 7.409 15.027 1.00 73.68 186 ALA A N 1
ATOM 2479 C CA . ALA A 1 186 ? -10.148 7.121 13.933 1.00 70.60 186 ALA A CA 1
ATOM 2480 C C . ALA A 1 186 ? -10.370 5.621 13.787 1.00 67.86 186 ALA A C 1
ATOM 2481 O O . ALA A 1 186 ? -11.512 5.157 13.687 1.00 66.86 186 ALA A O 1
ATOM 2488 N N . ALA A 1 187 ? -9.285 4.844 13.773 1.00 65.40 187 ALA A N 1
ATOM 2489 C CA . ALA A 1 187 ? -9.416 3.395 13.654 1.00 65.88 187 ALA A CA 1
ATOM 2490 C C . ALA A 1 187 ? -10.237 2.821 14.802 1.00 65.65 187 ALA A C 1
ATOM 2491 O O . ALA A 1 187 ? -11.108 1.969 14.588 1.00 63.95 187 ALA A O 1
ATOM 2498 N N . GLU A 1 188 ? -9.973 3.276 16.029 1.00 65.13 188 GLU A N 1
ATOM 2499 C CA . GLU A 1 188 ? -10.711 2.774 17.182 1.00 66.11 188 GLU A CA 1
ATOM 2500 C C . GLU A 1 188 ? -12.206 3.027 17.027 1.00 67.16 188 GLU A C 1
ATOM 2501 O O . GLU A 1 188 ? -13.027 2.136 17.268 1.00 67.42 188 GLU A O 1
ATOM 2505 N N . GLU A 1 189 ? -12.580 4.241 16.616 1.00 68.26 189 GLU A N 1
ATOM 2506 C CA . GLU A 1 189 ? -13.994 4.540 16.421 1.00 78.00 189 GLU A CA 1
ATOM 2507 C C . GLU A 1 189 ? -14.587 3.674 15.318 1.00 77.40 189 GLU A C 1
ATOM 2508 O O . GLU A 1 189 ? -15.702 3.157 15.456 1.00 71.69 189 GLU A O 1
ATOM 2520 N N . ALA A 1 190 ? -13.857 3.503 14.214 1.00 77.63 190 ALA A N 1
ATOM 2521 C CA . ALA A 1 190 ? -14.330 2.623 13.151 1.00 74.14 190 ALA A CA 1
ATOM 2522 C C . ALA A 1 190 ? -14.585 1.220 13.684 1.00 69.04 190 ALA A C 1
ATOM 2523 O O . ALA A 1 190 ? -15.617 0.609 13.380 1.00 67.57 190 ALA A O 1
ATOM 2530 N N . SER A 1 191 ? -13.663 0.696 14.494 1.00 68.80 191 SER A N 1
ATOM 2531 C CA . SER A 1 191 ? -13.865 -0.615 15.100 1.00 66.43 191 SER A CA 1
ATOM 2532 C C . SER A 1 191 ? -15.103 -0.627 15.988 1.00 68.58 191 SER A C 1
ATOM 2533 O O . SER A 1 191 ? -15.850 -1.613 16.013 1.00 69.42 191 SER A O 1
ATOM 2541 N N . LYS A 1 192 ? -15.340 0.461 16.727 1.00 68.56 192 LYS A N 1
ATOM 2542 C CA . LYS A 1 192 ? -16.525 0.534 17.575 1.00 70.96 192 LYS A CA 1
ATOM 2543 C C . LYS A 1 192 ? -17.799 0.576 16.739 1.00 72.27 192 LYS A C 1
ATOM 2544 O O . LYS A 1 192 ? -18.772 -0.122 17.046 1.00 73.93 192 LYS A O 1
ATOM 2551 N N . ALA A 1 193 ? -17.811 1.387 15.679 1.00 75.49 193 ALA A N 1
ATOM 2552 C CA . ALA A 1 193 ? -18.980 1.450 14.808 1.00 79.46 193 ALA A CA 1
ATOM 2553 C C . ALA A 1 193 ? -19.288 0.083 14.209 1.00 79.73 193 ALA A C 1
ATOM 2554 O O . ALA A 1 193 ? -20.430 -0.389 14.260 1.00 81.28 193 ALA A O 1
ATOM 2561 N N . ALA A 1 194 ? -18.274 -0.572 13.638 1.00 72.38 194 ALA A N 1
ATOM 2562 C CA . ALA A 1 194 ? -18.489 -1.868 13.004 1.00 71.69 194 ALA A CA 1
ATOM 2563 C C . ALA A 1 194 ? -18.949 -2.916 14.008 1.00 73.67 194 ALA A C 1
ATOM 2564 O O . ALA A 1 194 ? -19.611 -3.888 13.628 1.00 74.43 194 ALA A O 1
ATOM 2571 N N . GLU A 1 195 ? -18.614 -2.739 15.288 1.00 72.33 195 GLU A N 1
ATOM 2572 C CA . GLU A 1 195 ? -19.014 -3.713 16.299 1.00 76.09 195 GLU A CA 1
ATOM 2573 C C . GLU A 1 195 ? -20.509 -3.625 16.581 1.00 80.10 195 GLU A C 1
ATOM 2574 O O . GLU A 1 195 ? -21.216 -4.639 16.556 1.00 81.71 195 GLU A O 1
ATOM 2586 N N . GLU A 1 196 ? -21.007 -2.417 16.864 1.00 82.28 196 GLU A N 1
ATOM 2587 C CA . GLU A 1 196 ? -22.440 -2.237 17.070 1.00 84.76 196 GLU A CA 1
ATOM 2588 C C . GLU A 1 196 ? -23.236 -2.802 15.902 1.00 89.99 196 GLU A C 1
ATOM 2589 O O . GLU A 1 196 ? -24.300 -3.401 16.094 1.00 92.35 196 GLU A O 1
ATOM 2593 N N . ALA A 1 197 ? -22.730 -2.624 14.680 1.00 93.57 197 ALA A N 1
ATOM 2594 C CA . ALA A 1 197 ? -23.415 -3.152 13.506 1.00 97.58 197 ALA A CA 1
ATOM 2595 C C . ALA A 1 197 ? -23.340 -4.670 13.445 1.00 96.92 197 ALA A C 1
ATOM 2596 O O . ALA A 1 197 ? -24.284 -5.316 12.975 1.00 97.94 197 ALA A O 1
ATOM 2603 N N . GLN A 1 198 ? -22.238 -5.257 13.912 1.00 93.57 198 GLN A N 1
ATOM 2604 C CA . GLN A 1 198 ? -22.101 -6.708 13.864 1.00 93.84 198 GLN A CA 1
ATOM 2605 C C . GLN A 1 198 ? -23.097 -7.380 14.801 1.00 97.13 198 GLN A C 1
ATOM 2606 O O . GLN A 1 198 ? -23.749 -8.362 14.431 1.00 98.56 198 GLN A O 1
ATOM 2620 N N . ARG A 1 199 ? -23.232 -6.858 16.021 1.00 97.65 199 ARG A N 1
ATOM 2621 C CA . ARG A 1 199 ? -24.194 -7.402 16.970 1.00 101.95 199 ARG A CA 1
ATOM 2622 C C . ARG A 1 199 ? -25.609 -6.899 16.719 1.00 107.19 199 ARG A C 1
ATOM 2623 O O . ARG A 1 199 ? -26.564 -7.508 17.212 1.00 110.36 199 ARG A O 1
ATOM 2627 N N . HIS A 1 200 ? -25.768 -5.812 15.969 1.00 114.41 200 HIS A N 1
ATOM 2628 C CA . HIS A 1 200 ? -27.083 -5.248 15.665 1.00 119.07 200 HIS A CA 1
ATOM 2629 C C . HIS A 1 200 ? -27.136 -4.904 14.184 1.00 122.31 200 HIS A C 1
ATOM 2630 O O . HIS A 1 200 ? -27.047 -3.732 13.793 1.00 119.30 200 HIS A O 1
ATOM 2644 N N . PRO A 1 201 ? -27.281 -5.911 13.320 1.00 127.92 201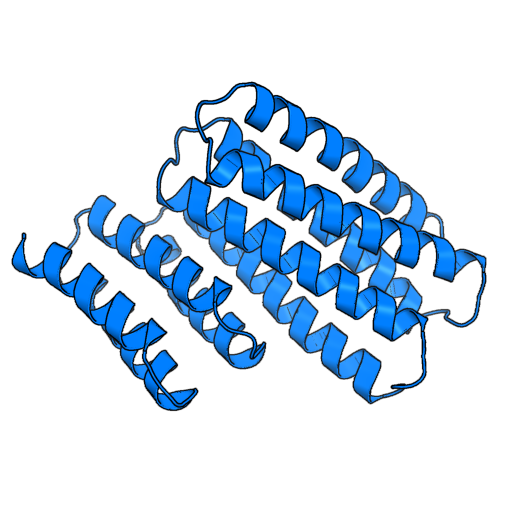 PRO A N 1
ATOM 2645 C CA . PRO A 1 201 ? -27.295 -5.630 11.872 1.00 129.70 201 PRO A CA 1
ATOM 2646 C C . PRO A 1 201 ? -28.453 -4.749 11.438 1.00 130.66 201 PRO A C 1
ATOM 2647 O O . PRO A 1 201 ? -28.241 -3.747 10.743 1.00 134.94 201 PRO A O 1
ATOM 2658 N N . ASP A 1 202 ? -29.679 -5.096 11.829 1.00 119.53 202 ASP A N 1
ATOM 2659 C CA . ASP A 1 202 ? -30.860 -4.375 11.372 1.00 114.33 202 ASP A CA 1
ATOM 2660 C C . ASP A 1 202 ? -31.142 -3.103 12.165 1.00 114.43 202 ASP A C 1
ATOM 2661 O O . ASP A 1 202 ? -31.987 -2.308 11.738 1.00 110.75 202 ASP A O 1
ATOM 2668 N N . SER A 1 203 ? -30.464 -2.883 13.288 1.00 123.32 203 SER A N 1
ATOM 2669 C CA . SER A 1 203 ? -30.723 -1.702 14.099 1.00 128.37 203 SER A CA 1
ATOM 2670 C C . SER A 1 203 ? -30.332 -0.434 13.348 1.00 128.44 203 SER A C 1
ATOM 2671 O O . SER A 1 203 ? -29.394 -0.421 12.547 1.00 128.10 203 SER A O 1
ATOM 2675 N N . GLN A 1 204 ? -31.062 0.650 13.627 1.00 119.18 204 GLN A N 1
ATOM 2676 C CA . GLN A 1 204 ? -30.769 1.928 12.991 1.00 113.05 204 GLN A CA 1
ATOM 2677 C C . GLN A 1 204 ? -29.673 2.683 13.727 1.00 118.78 204 GLN A C 1
ATOM 2678 O O . GLN A 1 204 ? -28.882 3.388 13.092 1.00 119.54 204 GLN A O 1
ATOM 2685 N N . LYS A 1 205 ? -29.606 2.548 15.055 1.00 123.46 205 LYS A N 1
ATOM 2686 C CA . LYS A 1 205 ? -28.484 3.112 15.796 1.00 124.16 205 LYS A CA 1
ATOM 2687 C C . LYS A 1 205 ? -27.167 2.523 15.316 1.00 116.62 205 LYS A C 1
ATOM 2688 O O . LYS A 1 205 ? -26.144 3.217 15.294 1.00 109.35 205 LYS A O 1
ATOM 2692 N N . ALA A 1 206 ? -27.173 1.246 14.929 1.00 122.60 206 ALA A N 1
ATOM 2693 C CA . ALA A 1 206 ? -25.997 0.649 14.309 1.00 118.40 206 ALA A CA 1
ATOM 2694 C C . ALA A 1 206 ? -25.644 1.370 13.014 1.00 111.34 206 ALA A C 1
ATOM 2695 O O . ALA A 1 206 ? -24.491 1.760 12.798 1.00 110.66 206 ALA A O 1
ATOM 2702 N N . ARG A 1 207 ? -26.632 1.550 12.134 1.00 100.27 207 ARG A N 1
ATOM 2703 C CA . ARG A 1 207 ? -26.395 2.281 10.894 1.00 98.40 207 ARG A CA 1
ATOM 2704 C C . ARG A 1 207 ? -25.976 3.718 11.169 1.00 99.18 207 ARG A C 1
ATOM 2705 O O . ARG A 1 207 ? -25.251 4.318 10.367 1.00 97.75 207 ARG A O 1
ATOM 2709 N N . ASP A 1 208 ? -26.419 4.288 12.292 1.00 113.11 208 ASP A N 1
ATOM 2710 C CA . ASP A 1 208 ? -26.054 5.661 12.624 1.00 112.98 208 ASP A CA 1
ATOM 2711 C C . ASP A 1 208 ? -24.578 5.784 12.980 1.00 108.50 208 ASP A C 1
ATOM 2712 O O . ASP A 1 208 ? -23.957 6.813 12.689 1.00 109.15 208 ASP A O 1
ATOM 2716 N N . GLU A 1 209 ? -23.997 4.751 13.596 1.00 101.86 209 GLU A N 1
ATOM 2717 C CA . GLU A 1 209 ? -22.605 4.836 14.028 1.00 97.79 209 GLU A CA 1
ATOM 2718 C C . GLU A 1 209 ? -21.646 4.681 12.852 1.00 93.48 209 GLU A C 1
ATOM 2719 O O . GLU A 1 209 ? -20.637 5.392 12.772 1.00 92.44 209 GLU A O 1
ATOM 2723 N N . ILE A 1 210 ? -21.942 3.763 11.929 1.00 92.55 210 ILE A N 1
ATOM 2724 C CA . ILE A 1 210 ? -21.030 3.512 10.814 1.00 93.42 210 ILE A CA 1
ATOM 2725 C C . ILE A 1 210 ? -20.751 4.800 10.048 1.00 94.55 210 ILE A C 1
ATOM 2726 O O . ILE A 1 210 ? -19.607 5.079 9.669 1.00 88.77 210 ILE A O 1
ATOM 2742 N N . LYS A 1 211 ? -21.787 5.608 9.812 1.00 106.38 211 LYS A N 1
ATOM 2743 C CA . LYS A 1 211 ? -21.619 6.793 8.976 1.00 111.02 211 LYS A CA 1
ATOM 2744 C C . LYS A 1 211 ? -20.704 7.819 9.637 1.00 107.23 211 LYS A C 1
ATOM 2745 O O . LYS A 1 211 ? -19.875 8.443 8.964 1.00 108.98 211 LYS A O 1
ATOM 2749 N N . GLU A 1 212 ? -20.833 8.002 10.953 1.00 94.49 212 GLU A N 1
ATOM 2750 C CA . GLU A 1 212 ? -20.044 9.018 11.642 1.00 94.83 212 GLU A CA 1
ATOM 2751 C C . GLU A 1 212 ? -18.552 8.718 11.580 1.00 92.10 212 GLU A C 1
ATOM 2752 O O . GLU A 1 212 ? -17.733 9.644 11.607 1.00 92.01 212 GLU A O 1
ATOM 2756 N N . ALA A 1 213 ? -18.178 7.442 11.482 1.00 89.99 213 ALA A N 1
ATOM 2757 C CA . ALA A 1 213 ? -16.767 7.080 11.499 1.00 87.47 213 ALA A CA 1
ATOM 2758 C C . ALA A 1 213 ? -16.104 7.279 10.142 1.00 86.35 213 ALA A C 1
ATOM 2759 O O . ALA A 1 213 ? -14.897 7.540 10.084 1.00 84.66 213 ALA A O 1
ATOM 2766 N N . SER A 1 214 ? -16.863 7.169 9.049 1.00 89.62 214 SER A N 1
ATOM 2767 C CA . SER A 1 214 ? -16.275 7.356 7.726 1.00 90.91 214 SER A CA 1
ATOM 2768 C C . SER A 1 214 ? -15.829 8.798 7.529 1.00 89.60 214 SER A C 1
ATOM 2769 O O . SER A 1 214 ? -14.693 9.055 7.114 1.00 88.51 214 SER A O 1
ATOM 2777 N N . GLN A 1 215 ? -16.714 9.756 7.818 1.00 88.99 215 GLN A N 1
ATOM 2778 C CA . GLN A 1 215 ? -16.331 11.163 7.768 1.00 90.29 215 GLN A CA 1
ATOM 2779 C C . GLN A 1 215 ? -15.047 11.400 8.554 1.00 89.15 215 GLN A C 1
ATOM 2780 O O . GLN A 1 215 ? -14.124 12.072 8.079 1.00 88.70 215 GLN A O 1
ATOM 2784 N N . LYS A 1 216 ? -14.978 10.861 9.773 1.00 88.79 216 LYS A N 1
ATOM 2785 C CA . LYS A 1 216 ? -13.743 10.928 10.546 1.00 87.51 216 LYS A CA 1
ATOM 2786 C C . LYS A 1 216 ? -12.603 10.242 9.801 1.00 84.81 216 LYS A C 1
ATOM 2787 O O . LYS A 1 216 ? -11.532 10.828 9.605 1.00 84.16 216 LYS A O 1
ATOM 2791 N N . ALA A 1 217 ? -12.816 8.991 9.382 1.00 83.34 217 ALA A N 1
ATOM 2792 C CA . ALA A 1 217 ? -11.815 8.292 8.580 1.00 80.95 217 ALA A CA 1
ATOM 2793 C C . ALA A 1 217 ? -11.413 9.111 7.360 1.00 81.12 217 ALA A C 1
ATOM 2794 O O . ALA A 1 217 ? -10.225 9.208 7.028 1.00 79.76 217 ALA A O 1
ATOM 2801 N N . GLU A 1 218 ? -12.394 9.701 6.673 1.00 82.90 218 GLU A N 1
ATOM 2802 C CA . GLU A 1 218 ? -12.098 10.509 5.495 1.00 86.71 218 GLU A CA 1
ATOM 2803 C C . GLU A 1 218 ? -11.306 11.757 5.865 1.00 89.00 218 GLU A C 1
ATOM 2804 O O . GLU A 1 218 ? -10.400 12.165 5.130 1.00 87.94 218 GLU A O 1
ATOM 2808 N N . GLU A 1 219 ? -11.629 12.373 7.005 1.00 92.21 219 GLU A N 1
ATOM 2809 C CA . GLU A 1 219 ? -10.950 13.603 7.399 1.00 93.75 219 GLU A CA 1
ATOM 2810 C C . GLU A 1 219 ? -9.503 13.334 7.797 1.00 89.94 219 GLU A C 1
ATOM 2811 O O . GLU A 1 219 ? -8.611 14.133 7.489 1.00 90.32 219 GLU A O 1
ATOM 2815 N N . VAL A 1 220 ? -9.250 12.218 8.482 1.00 88.56 220 VAL A N 1
ATOM 2816 C CA . VAL A 1 220 ? -7.890 11.910 8.910 1.00 84.67 220 VAL A CA 1
ATOM 2817 C C . VAL A 1 220 ? -7.019 11.568 7.707 1.00 84.09 220 VAL A C 1
ATOM 2818 O O . VAL A 1 220 ? -5.847 11.961 7.643 1.00 82.99 220 VAL A O 1
ATOM 2831 N N . LYS A 1 221 ? -7.566 10.827 6.740 1.00 84.48 221 LYS A N 1
ATOM 2832 C CA . LYS A 1 221 ? -6.845 10.595 5.492 1.00 85.22 221 LYS A CA 1
ATOM 2833 C C . LYS A 1 221 ? -6.462 11.918 4.841 1.00 88.84 221 LYS A C 1
ATOM 2834 O O . LYS A 1 221 ? -5.298 12.137 4.487 1.00 91.40 221 LYS A O 1
ATOM 2844 N N . GLU A 1 222 ? -7.437 12.815 4.671 1.00 88.70 222 GLU A N 1
ATOM 2845 C CA . GLU A 1 222 ? -7.142 14.128 4.109 1.00 88.92 222 GLU A CA 1
ATOM 2846 C C . GLU A 1 222 ? -6.189 14.911 5.002 1.00 87.60 222 GLU A C 1
ATOM 2847 O O . GLU A 1 222 ? -5.344 15.662 4.501 1.00 85.44 222 GLU A O 1
ATOM 2851 N N . ARG A 1 223 ? -6.306 14.752 6.321 1.00 87.87 223 ARG A N 1
ATOM 2852 C CA . ARG A 1 223 ? -5.398 15.438 7.234 1.00 86.65 223 ARG A CA 1
ATOM 2853 C C . ARG A 1 223 ? -3.974 14.919 7.080 1.00 89.90 223 ARG A C 1
ATOM 2854 O O . ARG A 1 223 ? -3.015 15.699 7.048 1.00 83.34 223 ARG A O 1
ATOM 2875 N N . CYS A 1 224 ? -3.818 13.599 6.977 1.00 104.00 224 CYS A N 1
ATOM 2876 C CA . CYS A 1 224 ? -2.484 13.010 6.969 1.00 104.25 224 CYS A CA 1
ATOM 2877 C C . CYS A 1 224 ? -1.783 13.250 5.640 1.00 102.42 224 CYS A C 1
ATOM 2878 O O . CYS A 1 224 ? -0.599 13.605 5.607 1.00 104.41 224 CYS A O 1
ATOM 2885 N N . GLU A 1 225 ? -2.498 13.051 4.530 1.00 95.17 225 GLU A N 1
ATOM 2886 C CA . GLU A 1 225 ? -1.942 13.376 3.221 1.00 90.38 225 GLU A CA 1
ATOM 2887 C C . GLU A 1 225 ? -1.352 14.777 3.224 1.00 92.21 225 GLU A C 1
ATOM 2888 O O . GLU A 1 225 ? -0.349 15.043 2.553 1.00 90.27 225 GLU A O 1
ATOM 2895 N N . ARG A 1 226 ? -1.959 15.682 3.991 1.00 97.96 226 ARG A N 1
ATOM 2896 C CA . ARG A 1 226 ? -1.425 17.030 4.124 1.00 103.46 226 ARG A CA 1
ATOM 2897 C C . ARG A 1 226 ? -0.015 17.000 4.702 1.00 100.49 226 ARG A C 1
ATOM 2898 O O . ARG A 1 226 ? 0.886 17.690 4.211 1.00 101.43 226 ARG A O 1
ATOM 2919 N N . ALA A 1 227 ? 0.196 16.194 5.739 1.00 96.79 227 ALA A N 1
ATOM 2920 C CA . ALA A 1 227 ? 1.513 16.050 6.351 1.00 95.54 227 ALA A CA 1
ATOM 2921 C C . ALA A 1 227 ? 2.284 14.894 5.720 1.00 93.68 227 ALA A C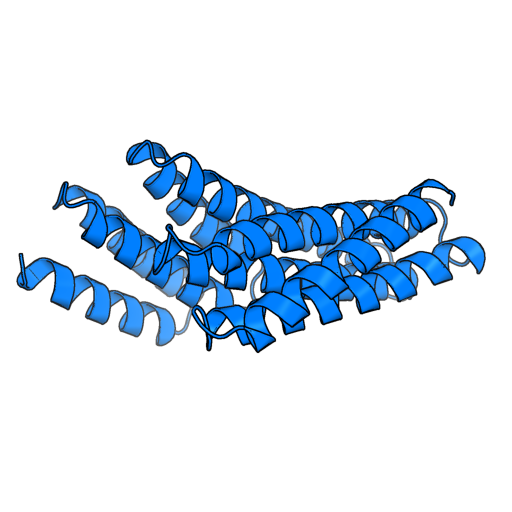 1
ATOM 2922 O O . ALA A 1 227 ? 2.283 14.725 4.501 1.00 94.39 227 ALA A O 1
#

B-factor: mean 70.84, std 23.98, range [32.38, 159.36]

Radius of gyration: 17.77 Å; Cα contacts (8 Å, |Δi|>4): 358; chains: 1; bounding box: 44×52×29 Å

Nearest PDB structures (foldseek):
  6w2w-assembly1_A  TM=1.004E+00  e=2.484E-26  synthetic construct
  6w2v-assembly2_B  TM=5.696E-01  e=2.863E-11  synthetic construct
  6w2v-assembly1_A  TM=5.778E-01  e=3.776E-10  synthetic construct
  5cwi-assembly1_A  TM=6.402E-01  e=1.808E-08  synthetic construct
  6w2r-assembly1_A  TM=4.072E-01  e=1.729E-02  synthetic construct

Secondary structure (DSSP, 8-state):
-HHHHHHHHHHHHHHHH--SHHHHHHHHHHHHHHGGG---HHHHHHHHHHHHHHHHT---HHHHHHHHHHHHHHHHHHT-HHHHHHHHHHHHHHHHHHHHHHHHHHSTT-HHHHHHHHHHHHHHHHHHHHHHHHHH-TT-HHHHHHHHHHHHHHHHHHHHHHHHHHS-S-HHHHHHHHHHHHHHHHHHHHHHHHHH-SS-HHHHHHHHHHHHHHHHHHHHHHH-

Solvent-accessible surface area: 10163 Å² total; per-residue (Å²): 132,77,86,15,62,48,108,2,64,84,9,3,45,55,4,98,128,26,136,71,91,95,76,16,27,83,11,0,96,72,0,13,80,13,16,90,129,31,127,64,89,115,24,5,23,55,0,0,25,20,0,0,32,4,0,49,122,24,130,46,31,74,14,6,47,59,0,0,88,38,0,17,63,16,0,92,105,68,67,50,71,104,6,5,90,1,0,109,18,0,14,88,0,0,125,16,9,43,105,3,46,127,48,32,75,91,76,82,156,28,109,12,7,83,67,4,29,70,0,0,94,20,1,10,48,0,2,4,12,1,0,8,3,6,6,100,83,75,75,23,87,7,0,100,39,0,6,59,0,1,44,26,0,4,88,0,0,58,20,0,15,114,22,8,67,63,50,53,113,39,86,73,4,53,52,1,2,39,22,0,18,120,7,1,48,77,0,14,80,4,1,100,42,0,50,67,111,38,123,40,104,81,3,50,67,36,4,70,62,1,35,69,31,0,56,60,15,52,50,113,2,90,192,59